Protein AF-A0A7S3HGJ1-F1 (afdb_monomer_lite)

Sequence (187 aa):
VAYALIIAQLALDAFFIIEERKQFLVNPLLYFTDVWNAMDALVVISNVVANVLRLVYLEDTIPCKVFLCITSIVGYFNILYYLRAFESTGPLVSMIMKISNDMTNLIAVVLIVLVGFSQAFWIISSVDRSLPFGTIQDSLLNSYVFMLGGFDPSAFEGTPLNGFATALSCFYMLIVSILLLNLLIAL

Secondary structure (DSSP, 8-state):
-HHHHHHHHHHHHHHHHHHHHHHHHH-HHHHTTSHHHHHHHHHHHHHHHHHHHHHHHSS--HHHHHHHHHHHHHHHHHHHHHGGGSTTTHHHHHHHHHHHHHTHHHHHHHHHHHHHHHHHHHHHHTT-TTSTTSSHHHHHHHHHHHHTT---GGGGTTSTTHHHHHHHHHHHHIIIIIIIHHHHHH-

Structure (mmCIF, N/CA/C/O backbone):
data_AF-A0A7S3HGJ1-F1
#
_entry.id   AF-A0A7S3HGJ1-F1
#
loop_
_atom_site.group_PDB
_atom_site.id
_atom_site.type_symbol
_atom_site.label_atom_id
_atom_site.label_alt_id
_atom_site.label_comp_id
_atom_site.label_asym_id
_atom_site.label_entity_id
_atom_site.label_seq_id
_atom_site.pdbx_PDB_ins_code
_atom_site.Cartn_x
_atom_site.Cartn_y
_atom_site.Cartn_z
_atom_site.occupancy
_atom_site.B_iso_or_equiv
_atom_site.auth_seq_id
_atom_site.auth_comp_id
_atom_site.auth_asym_id
_atom_site.auth_atom_id
_atom_site.pdbx_PDB_model_num
ATOM 1 N N . VAL A 1 1 ? -8.234 -30.246 13.985 1.00 52.84 1 VAL A N 1
ATOM 2 C CA . VAL A 1 1 ? -7.589 -28.959 14.352 1.00 52.84 1 VAL A CA 1
ATOM 3 C C . VAL A 1 1 ? -8.165 -27.794 13.546 1.00 52.84 1 VAL A C 1
ATOM 5 O O . VAL A 1 1 ? -8.633 -26.854 14.167 1.00 52.84 1 VAL A O 1
ATOM 8 N N . ALA A 1 2 ? -8.252 -27.881 12.210 1.00 65.88 2 ALA A N 1
ATOM 9 C CA . ALA A 1 2 ? -8.797 -26.804 11.365 1.00 65.88 2 ALA A CA 1
ATOM 10 C C . ALA A 1 2 ? -10.251 -26.391 11.694 1.00 65.88 2 ALA A C 1
ATOM 12 O O . ALA A 1 2 ? -10.519 -25.209 11.867 1.00 65.88 2 ALA A O 1
ATOM 13 N N . TYR A 1 3 ? -11.173 -27.345 11.877 1.00 74.81 3 TYR A N 1
ATOM 14 C CA . TYR A 1 3 ? -12.581 -27.032 12.177 1.00 74.81 3 TYR A CA 1
ATOM 15 C C . TYR A 1 3 ? -12.798 -26.340 13.528 1.00 74.81 3 TYR A C 1
ATOM 17 O O . TYR A 1 3 ? -13.651 -25.468 13.635 1.00 74.81 3 TYR A O 1
ATOM 25 N N . ALA A 1 4 ? -12.005 -26.683 14.547 1.00 81.06 4 ALA A N 1
ATOM 26 C CA . ALA A 1 4 ? -12.090 -26.029 15.853 1.00 81.06 4 ALA A CA 1
ATOM 27 C C . ALA A 1 4 ? -11.666 -24.553 15.772 1.00 81.06 4 ALA A C 1
ATOM 29 O O . ALA A 1 4 ? -12.296 -23.703 16.393 1.00 81.06 4 ALA A O 1
ATOM 30 N N . LEU A 1 5 ? -10.645 -24.248 14.961 1.00 78.94 5 LEU A N 1
ATOM 31 C CA . LEU A 1 5 ? -10.209 -22.875 14.703 1.00 78.94 5 LEU A CA 1
ATOM 32 C C . LEU A 1 5 ? -11.268 -22.081 13.932 1.00 78.94 5 LEU A C 1
ATOM 34 O O . LEU A 1 5 ? -11.552 -20.954 14.308 1.00 78.94 5 LEU A O 1
ATOM 38 N N . ILE A 1 6 ? -11.905 -22.683 12.921 1.00 79.00 6 ILE A N 1
ATOM 39 C CA . ILE A 1 6 ? -12.994 -22.037 12.166 1.00 79.00 6 ILE A CA 1
ATOM 40 C C . ILE A 1 6 ? -14.179 -21.722 13.085 1.00 79.00 6 ILE A C 1
ATOM 42 O O . ILE A 1 6 ? -14.715 -20.621 13.043 1.00 79.00 6 ILE A O 1
ATOM 46 N N . ILE A 1 7 ? -14.572 -22.663 13.948 1.00 83.50 7 ILE A N 1
ATOM 47 C CA . ILE A 1 7 ? -15.668 -22.449 14.905 1.00 83.50 7 ILE A CA 1
ATOM 48 C C . ILE A 1 7 ? -15.312 -21.333 15.895 1.00 83.50 7 ILE A C 1
ATOM 50 O O . ILE A 1 7 ? -16.145 -20.471 16.160 1.00 83.50 7 ILE A O 1
ATOM 54 N N . ALA A 1 8 ? -14.082 -21.319 16.416 1.00 85.75 8 ALA A N 1
ATOM 55 C CA . ALA A 1 8 ? -13.619 -20.257 17.307 1.00 85.75 8 ALA A CA 1
ATOM 56 C C . ALA A 1 8 ? -13.607 -18.885 16.610 1.00 85.75 8 ALA A C 1
ATOM 58 O O . ALA A 1 8 ? -14.042 -17.897 17.197 1.00 85.75 8 ALA A O 1
ATOM 59 N N . GLN A 1 9 ? -13.166 -18.836 15.352 1.00 83.69 9 GLN A N 1
ATOM 60 C CA . GLN A 1 9 ? -13.121 -17.622 14.539 1.00 83.69 9 GLN A CA 1
ATOM 61 C C . GLN A 1 9 ? -14.530 -17.091 14.248 1.00 83.69 9 GLN A C 1
ATOM 63 O O . GLN A 1 9 ? -14.792 -15.920 14.488 1.00 83.69 9 GLN A O 1
ATOM 68 N N . LEU A 1 10 ? -15.470 -17.962 13.873 1.00 84.44 10 LEU A N 1
ATOM 69 C CA . LEU A 1 10 ? -16.876 -17.597 13.674 1.00 84.44 10 LEU A CA 1
ATOM 70 C C . LEU A 1 10 ? -17.562 -17.130 14.964 1.00 84.44 10 LEU A C 1
ATOM 72 O O . LEU A 1 10 ? -18.394 -16.227 14.923 1.00 84.44 10 LEU A O 1
ATOM 76 N N . ALA A 1 11 ? -17.235 -17.735 16.109 1.00 87.50 11 ALA A N 1
ATOM 77 C CA . ALA A 1 11 ? -17.765 -17.301 17.399 1.00 87.50 11 ALA A CA 1
ATOM 78 C C . ALA A 1 11 ? -17.253 -15.903 17.779 1.00 87.50 11 ALA A C 1
ATOM 80 O O . ALA A 1 11 ? -18.024 -15.076 18.269 1.00 87.50 11 ALA A O 1
ATOM 81 N N . LEU A 1 12 ? -15.971 -15.632 17.521 1.00 85.81 12 LEU A N 1
ATOM 82 C CA . LEU A 1 12 ? -15.364 -14.320 17.716 1.00 85.81 12 LEU A CA 1
ATOM 83 C C . LEU A 1 12 ? -15.992 -13.289 16.766 1.00 85.81 12 LEU A C 1
ATOM 85 O O . LEU A 1 12 ? -16.435 -12.242 17.228 1.00 85.81 12 LEU A O 1
ATOM 89 N N . ASP A 1 13 ? -16.148 -13.614 15.482 1.00 85.50 13 ASP A N 1
ATOM 90 C CA . ASP A 1 13 ? -16.814 -12.745 14.504 1.00 85.50 13 ASP A CA 1
ATOM 91 C C . ASP A 1 13 ? -18.254 -12.421 14.923 1.00 85.50 13 ASP A C 1
ATOM 93 O O . ASP A 1 13 ? -18.671 -11.266 14.877 1.00 85.50 13 ASP A O 1
ATOM 97 N N . ALA A 1 14 ? -19.013 -13.414 15.397 1.00 86.75 14 ALA A N 1
ATOM 98 C CA . ALA A 1 14 ? -20.374 -13.206 15.887 1.00 86.75 14 ALA A CA 1
ATOM 99 C C . ALA A 1 14 ? -20.421 -12.240 17.081 1.00 86.75 14 ALA A C 1
ATOM 101 O O . ALA A 1 14 ? -21.323 -11.403 17.155 1.00 86.75 14 ALA A O 1
ATOM 102 N N . PHE A 1 15 ? -19.450 -12.323 17.995 1.00 89.19 15 PHE A N 1
ATOM 103 C CA . PHE A 1 15 ? -19.320 -11.376 19.101 1.00 89.19 15 PHE A CA 1
ATOM 104 C C . PHE A 1 15 ? -19.051 -9.951 18.594 1.00 89.19 15 PHE A C 1
ATOM 106 O O . PHE A 1 15 ? -19.769 -9.027 18.982 1.00 89.19 15 PHE A O 1
ATOM 113 N N . PHE A 1 16 ? -18.093 -9.773 17.680 1.00 87.06 16 PHE A N 1
ATOM 114 C CA . PHE A 1 16 ? -17.780 -8.459 17.107 1.00 87.06 16 PHE A CA 1
ATOM 115 C C . PHE A 1 16 ? -18.952 -7.867 16.315 1.00 87.06 16 PHE A C 1
ATOM 117 O O . PHE A 1 16 ? -19.260 -6.692 16.487 1.00 87.06 16 PHE A O 1
ATOM 124 N N . ILE A 1 17 ? -19.688 -8.675 15.544 1.00 88.44 17 ILE A N 1
ATOM 125 C CA . ILE A 1 17 ? -20.893 -8.237 14.816 1.00 88.44 17 ILE A CA 1
ATOM 126 C C . ILE A 1 17 ? -21.962 -7.692 15.769 1.00 88.44 17 ILE A C 1
ATOM 128 O O . ILE A 1 17 ? -22.651 -6.724 15.444 1.00 88.44 17 ILE A O 1
ATOM 132 N N . ILE A 1 18 ? -22.140 -8.311 16.940 1.00 88.44 18 ILE A N 1
ATOM 133 C CA . ILE A 1 18 ? -23.123 -7.846 17.926 1.00 88.44 18 ILE A CA 1
ATOM 134 C C . ILE A 1 18 ? -22.733 -6.466 18.465 1.00 88.44 18 ILE A C 1
ATOM 136 O O . ILE A 1 18 ? -23.606 -5.607 18.603 1.00 88.44 18 ILE A O 1
ATOM 140 N N . GLU A 1 19 ? -21.451 -6.245 18.753 1.00 85.81 19 GLU A N 1
ATOM 141 C CA . GLU A 1 19 ? -20.950 -4.952 19.229 1.00 85.81 19 GLU A CA 1
ATOM 142 C C . GLU A 1 19 ? -21.001 -3.876 18.134 1.00 85.81 19 GLU A C 1
ATOM 144 O O . GLU A 1 19 ? -21.563 -2.801 18.357 1.00 85.81 19 GLU A O 1
ATOM 149 N N . GLU A 1 20 ? -20.549 -4.191 16.920 1.00 84.94 20 GLU A N 1
ATOM 150 C CA . GLU A 1 20 ? -20.632 -3.308 15.749 1.00 84.94 20 GLU A CA 1
ATOM 151 C C . GLU A 1 20 ? -22.073 -2.890 15.450 1.00 84.94 20 GLU A C 1
ATOM 153 O O . GLU A 1 20 ? -22.367 -1.714 15.232 1.00 84.94 20 GLU A O 1
ATOM 158 N N . ARG A 1 21 ? -23.019 -3.835 15.512 1.00 86.19 21 ARG A N 1
ATOM 159 C CA . ARG A 1 21 ? -24.439 -3.544 15.292 1.00 86.19 21 ARG A CA 1
ATOM 160 C C . ARG A 1 21 ? -24.965 -2.530 16.304 1.00 86.19 21 ARG A C 1
ATOM 162 O O . ARG A 1 21 ? -25.756 -1.667 15.927 1.00 86.19 21 ARG A O 1
ATOM 169 N N . LYS A 1 22 ? -24.565 -2.621 17.577 1.00 86.00 22 LYS A N 1
ATOM 170 C CA . LYS A 1 22 ? -24.977 -1.643 18.598 1.00 86.00 22 LYS A CA 1
ATOM 171 C C . LYS A 1 22 ? -24.441 -0.256 18.256 1.00 86.00 22 LYS A C 1
ATOM 173 O O . LYS A 1 22 ? -25.204 0.703 18.315 1.00 86.00 22 LYS A O 1
ATOM 178 N N . GLN A 1 23 ? -23.175 -0.152 17.859 1.00 81.19 23 GLN A N 1
ATOM 179 C CA . GLN A 1 23 ? -22.555 1.123 17.482 1.00 81.19 23 GLN A CA 1
ATOM 180 C C . GLN A 1 23 ? -23.203 1.731 16.230 1.00 81.19 23 GLN A C 1
ATOM 182 O O . GLN A 1 23 ? -23.550 2.915 16.223 1.00 81.19 23 GLN A O 1
ATOM 187 N N . PHE A 1 24 ? -23.459 0.911 15.210 1.00 83.56 24 PHE A N 1
ATOM 188 C CA . PHE A 1 24 ? -24.110 1.333 13.973 1.00 83.56 24 PHE A CA 1
ATOM 189 C C . PHE A 1 24 ? -25.538 1.851 14.201 1.00 83.56 24 PHE A C 1
ATOM 191 O O . PHE A 1 24 ? -25.933 2.861 13.622 1.00 83.56 24 PHE A O 1
ATOM 198 N N . LEU A 1 25 ? -26.315 1.190 15.069 1.00 85.31 25 LEU A N 1
ATOM 199 C CA . LEU A 1 25 ? -27.693 1.591 15.376 1.00 85.31 25 LEU A CA 1
ATOM 200 C C . LEU A 1 25 ? -27.786 2.937 16.102 1.00 85.31 25 LEU A C 1
ATOM 202 O O . LEU A 1 25 ? -28.799 3.619 15.969 1.00 85.31 25 LEU A O 1
ATOM 206 N N . VAL A 1 26 ? -26.760 3.314 16.867 1.00 85.69 26 VAL A N 1
ATOM 207 C CA . VAL A 1 26 ? -26.755 4.582 17.605 1.00 85.69 26 VAL A CA 1
ATOM 208 C C . VAL A 1 26 ? -26.521 5.759 16.659 1.00 85.69 26 VAL A C 1
ATOM 210 O O . VAL A 1 26 ? -27.233 6.751 16.769 1.00 85.69 26 VAL A O 1
ATOM 213 N N . ASN A 1 27 ? -25.571 5.661 15.719 1.00 83.25 27 ASN A N 1
ATOM 214 C CA . ASN A 1 27 ? -25.266 6.741 14.771 1.00 83.25 27 ASN A CA 1
ATOM 215 C C . ASN A 1 27 ? -24.743 6.211 13.415 1.00 83.25 27 ASN A C 1
ATOM 217 O O . ASN A 1 27 ? -23.531 6.212 13.181 1.00 83.25 27 ASN A O 1
ATOM 221 N N . PRO A 1 28 ? -25.623 5.839 12.468 1.00 80.56 28 PRO A N 1
ATOM 222 C CA . PRO A 1 28 ? -25.212 5.186 11.221 1.00 80.56 28 PRO A CA 1
ATOM 223 C C . PRO A 1 28 ? -24.422 6.102 10.272 1.00 80.56 28 PRO A C 1
ATOM 225 O O . PRO A 1 28 ? -23.545 5.636 9.552 1.00 80.56 28 PRO A O 1
ATOM 228 N N . LEU A 1 29 ? -24.705 7.411 10.273 1.00 78.38 29 LEU A N 1
ATOM 229 C CA . LEU A 1 29 ? -24.034 8.371 9.384 1.00 78.38 29 LEU A CA 1
ATOM 230 C C . LEU A 1 29 ? -22.612 8.720 9.845 1.00 78.38 29 LEU A C 1
ATOM 232 O O . LEU A 1 29 ? -21.736 8.933 9.015 1.00 78.38 29 LEU A O 1
ATOM 236 N N . LEU A 1 30 ? -22.380 8.765 11.159 1.00 79.75 30 LEU A N 1
ATOM 237 C CA . LEU A 1 30 ? -21.059 9.057 11.730 1.00 79.75 30 LEU A CA 1
ATOM 238 C C . LEU A 1 30 ? -20.168 7.815 11.778 1.00 79.75 30 LEU A C 1
ATOM 240 O O . LEU A 1 30 ? -18.947 7.939 11.784 1.00 79.75 30 LEU A O 1
ATOM 244 N N . TYR A 1 31 ? -20.764 6.623 11.768 1.00 80.25 31 TYR A N 1
ATOM 245 C CA . TYR A 1 31 ? -20.034 5.367 11.858 1.00 80.25 31 TYR A CA 1
ATOM 246 C C . TYR A 1 31 ? -18.955 5.234 10.767 1.00 80.25 31 TYR A C 1
ATOM 248 O O . TYR A 1 31 ? -17.807 4.950 11.089 1.00 80.25 31 TYR A O 1
ATOM 256 N N . PHE A 1 32 ? -19.277 5.559 9.510 1.00 76.44 32 PHE A N 1
ATOM 257 C CA . PHE A 1 32 ? -18.326 5.479 8.389 1.00 76.44 32 PHE A CA 1
ATOM 258 C C . PHE A 1 32 ? -17.316 6.632 8.313 1.00 76.44 32 PHE A C 1
ATOM 260 O O . PHE A 1 32 ? -16.423 6.600 7.470 1.00 76.44 32 PHE A O 1
ATOM 267 N N . THR A 1 33 ? -17.452 7.661 9.153 1.00 81.25 33 THR A N 1
ATOM 268 C CA . THR A 1 33 ? -16.470 8.758 9.203 1.00 81.25 33 THR A CA 1
ATOM 269 C C . THR A 1 33 ? -15.278 8.434 10.098 1.00 81.25 33 THR A C 1
ATOM 271 O O . THR A 1 33 ? -14.218 9.034 9.938 1.00 81.25 33 THR A O 1
ATOM 274 N N . ASP A 1 34 ? -15.432 7.473 11.012 1.00 85.12 34 ASP A N 1
ATOM 275 C CA . ASP A 1 34 ? -14.344 7.011 11.864 1.00 85.12 34 ASP A CA 1
ATOM 276 C C . ASP A 1 34 ? -13.541 5.914 11.151 1.00 85.12 34 ASP A C 1
ATOM 278 O O . ASP A 1 34 ? -14.078 4.880 10.745 1.00 85.12 34 ASP A O 1
ATOM 282 N N . VAL A 1 35 ? -12.232 6.141 11.020 1.00 85.69 35 VAL A N 1
ATOM 283 C CA . VAL A 1 35 ? -11.293 5.204 10.392 1.00 85.69 35 VAL A CA 1
ATOM 284 C C . VAL A 1 35 ? -11.298 3.855 11.114 1.00 85.69 35 VAL A C 1
ATOM 286 O O . VAL A 1 35 ? -11.207 2.821 10.460 1.00 85.69 35 VAL A O 1
ATOM 289 N N . TRP A 1 36 ? -11.448 3.837 12.440 1.00 87.19 36 TRP A N 1
ATOM 290 C CA . TRP A 1 36 ? -11.373 2.600 13.225 1.00 87.19 36 TRP A CA 1
ATOM 291 C C . TRP A 1 36 ? -12.582 1.706 13.000 1.00 87.19 36 TRP A C 1
ATOM 293 O O . TRP A 1 36 ? -12.416 0.528 12.709 1.00 87.19 36 TRP A O 1
ATOM 303 N N . ASN A 1 37 ? -13.774 2.299 12.989 1.00 88.00 37 ASN A N 1
ATOM 304 C CA . ASN A 1 37 ? -15.007 1.590 12.657 1.00 88.00 37 ASN A CA 1
ATOM 305 C C . ASN A 1 37 ? -14.957 1.028 11.230 1.00 88.00 37 ASN A C 1
ATOM 307 O O . ASN A 1 37 ? -15.376 -0.098 10.981 1.00 88.00 37 ASN A O 1
ATOM 311 N N . ALA A 1 38 ? -14.402 1.786 10.278 1.00 87.75 38 ALA A N 1
ATOM 312 C CA . ALA A 1 38 ? -14.224 1.295 8.915 1.00 87.75 38 ALA A CA 1
ATOM 313 C C . ALA A 1 38 ? -13.263 0.091 8.849 1.00 87.75 38 ALA A C 1
ATOM 315 O O . ALA A 1 38 ? -13.504 -0.846 8.085 1.00 87.75 38 ALA A O 1
ATOM 316 N N . MET A 1 39 ? -12.190 0.095 9.648 1.00 89.31 39 MET A N 1
ATOM 317 C CA . MET A 1 39 ? -11.249 -1.026 9.733 1.00 89.31 39 MET A CA 1
ATOM 318 C C . MET A 1 39 ? -11.856 -2.244 10.439 1.00 89.31 39 MET A C 1
ATOM 320 O O . MET A 1 39 ? -11.671 -3.362 9.959 1.00 89.31 39 MET A O 1
ATOM 324 N N . ASP A 1 40 ? -12.605 -2.055 11.527 1.00 89.00 40 ASP A N 1
ATOM 325 C CA . ASP A 1 40 ? -13.328 -3.123 12.230 1.00 89.00 40 ASP A CA 1
ATOM 326 C C . ASP A 1 40 ? -14.377 -3.781 11.319 1.00 89.00 40 ASP A C 1
ATOM 328 O O . ASP A 1 40 ? -14.356 -5.004 11.137 1.00 89.00 40 ASP A O 1
ATOM 332 N N . ALA A 1 41 ? -15.192 -2.985 10.620 1.00 88.44 41 ALA A N 1
ATOM 333 C CA . ALA A 1 41 ? -16.137 -3.485 9.623 1.00 88.44 41 ALA A CA 1
ATOM 334 C C . ALA A 1 41 ? -15.436 -4.287 8.519 1.00 88.44 41 ALA A C 1
ATOM 336 O O . ALA A 1 41 ? -15.908 -5.348 8.105 1.00 88.44 41 ALA A O 1
ATOM 337 N N . LEU A 1 42 ? -14.286 -3.809 8.034 1.00 91.06 42 LEU A N 1
ATOM 338 C CA . LEU A 1 42 ? -13.523 -4.492 6.993 1.00 91.06 42 LEU A CA 1
ATOM 339 C C . LEU A 1 42 ? -12.964 -5.838 7.479 1.00 91.06 42 LEU A C 1
ATOM 341 O O . LEU A 1 42 ? -13.001 -6.813 6.723 1.00 91.06 42 LEU A O 1
ATOM 345 N N . VAL A 1 43 ? -12.506 -5.932 8.731 1.00 91.44 43 VAL A N 1
ATOM 346 C CA . VAL A 1 43 ? -12.093 -7.199 9.363 1.00 91.44 43 VAL A CA 1
ATOM 347 C C . VAL A 1 43 ? -13.274 -8.159 9.439 1.00 91.44 43 VAL A C 1
ATOM 349 O O . VAL A 1 43 ? -13.170 -9.280 8.947 1.00 91.44 43 VAL A O 1
ATOM 352 N N . VAL A 1 44 ? -14.412 -7.714 9.971 1.00 89.88 44 VAL A N 1
ATOM 353 C CA . VAL A 1 44 ? -15.608 -8.552 10.129 1.00 89.88 44 VAL A CA 1
ATOM 354 C C . VAL A 1 44 ? -16.117 -9.051 8.774 1.00 89.88 44 VAL A C 1
ATOM 356 O O . VAL A 1 44 ? -16.329 -10.250 8.595 1.00 89.88 44 VAL A O 1
ATOM 359 N N . ILE A 1 45 ? -16.266 -8.164 7.786 1.00 90.12 45 ILE A N 1
ATOM 360 C CA . ILE A 1 45 ? -16.767 -8.519 6.451 1.00 90.12 45 ILE A CA 1
ATOM 361 C C . ILE A 1 45 ? -15.817 -9.501 5.760 1.00 90.12 45 ILE A C 1
ATOM 363 O O . ILE A 1 45 ? -16.264 -10.534 5.257 1.00 90.12 45 ILE A O 1
ATOM 367 N N . SER A 1 46 ? -14.512 -9.208 5.740 1.00 90.88 46 SER A N 1
ATOM 368 C CA . SER A 1 46 ? -13.526 -10.081 5.091 1.00 90.88 46 SER A CA 1
ATOM 369 C C . SER A 1 46 ? -13.464 -11.461 5.747 1.00 90.88 46 SER A C 1
ATOM 371 O O . SER A 1 46 ? -13.432 -12.469 5.038 1.00 90.88 46 SER A O 1
ATOM 373 N N . ASN A 1 47 ? -13.541 -11.525 7.078 1.00 90.44 47 ASN A N 1
ATOM 374 C CA . ASN A 1 47 ? -13.491 -12.777 7.823 1.00 90.44 47 ASN A CA 1
ATOM 375 C C . ASN A 1 47 ? -14.753 -13.632 7.616 1.00 90.44 47 ASN A C 1
ATOM 377 O O . ASN A 1 47 ? -14.662 -14.827 7.322 1.00 90.44 47 ASN A O 1
ATOM 381 N N . VAL A 1 48 ? -15.939 -13.017 7.662 1.00 88.75 48 VAL A N 1
ATOM 382 C CA . VAL A 1 48 ? -17.209 -13.708 7.389 1.00 88.75 48 VAL A CA 1
ATOM 383 C C . VAL A 1 48 ? -17.229 -14.257 5.965 1.00 88.75 48 VAL A C 1
ATOM 385 O O . VAL A 1 48 ? -17.551 -15.429 5.771 1.00 88.75 48 VAL A O 1
ATOM 388 N N . VAL A 1 49 ? -16.841 -13.457 4.966 1.00 90.62 49 VAL A N 1
ATOM 389 C CA . VAL A 1 49 ? -16.782 -13.910 3.566 1.00 90.62 49 VAL A CA 1
ATOM 390 C C . VAL A 1 49 ? -15.796 -15.069 3.412 1.00 90.62 49 VAL A C 1
ATOM 392 O O . VAL A 1 49 ? -16.137 -16.076 2.788 1.00 90.62 49 VAL A O 1
ATOM 395 N N . ALA A 1 50 ? -14.610 -14.978 4.018 1.00 89.25 50 ALA A N 1
ATOM 396 C CA . ALA A 1 50 ? -13.621 -16.051 3.987 1.00 89.25 50 ALA A CA 1
ATOM 397 C C . ALA A 1 50 ? -14.161 -17.353 4.598 1.00 89.25 50 ALA A C 1
ATOM 399 O O . ALA A 1 50 ? -14.071 -18.412 3.974 1.00 89.25 50 ALA A O 1
ATOM 400 N N . ASN A 1 51 ? -14.773 -17.286 5.783 1.00 86.25 51 ASN A N 1
ATOM 401 C CA . ASN A 1 51 ? -15.302 -18.466 6.464 1.00 86.25 51 ASN A CA 1
ATOM 402 C C . ASN A 1 51 ? -16.517 -19.066 5.745 1.00 86.25 51 ASN A C 1
ATOM 404 O O . ASN A 1 51 ? -16.620 -20.288 5.662 1.00 86.25 51 ASN A O 1
ATOM 408 N N . VAL A 1 52 ? -17.402 -18.249 5.162 1.00 87.75 52 VAL A N 1
ATOM 409 C CA . VAL A 1 52 ? -18.519 -18.742 4.335 1.00 87.75 52 VAL A CA 1
ATOM 410 C C . VAL A 1 52 ? -17.989 -19.493 3.116 1.00 87.75 52 VAL A C 1
ATOM 412 O O . VAL A 1 52 ? -18.421 -20.615 2.858 1.00 87.75 52 VAL A O 1
ATOM 415 N N . LEU A 1 53 ? -17.012 -18.931 2.399 1.00 87.12 53 LEU A N 1
ATOM 416 C CA . LEU A 1 53 ? -16.380 -19.610 1.264 1.00 87.12 53 LEU A CA 1
ATOM 417 C C . LEU A 1 53 ? -15.714 -20.920 1.699 1.00 87.12 53 LEU A C 1
ATOM 419 O O . LEU A 1 53 ? -15.858 -21.941 1.029 1.00 87.12 53 LEU A O 1
ATOM 423 N N . ARG A 1 54 ? -15.039 -20.920 2.847 1.00 85.38 54 ARG A N 1
ATOM 424 C CA . ARG A 1 54 ? -14.395 -22.113 3.402 1.00 85.38 54 ARG A CA 1
ATOM 425 C C . ARG A 1 54 ? -15.396 -23.216 3.752 1.00 85.38 54 ARG A C 1
ATOM 427 O O . ARG A 1 54 ? -15.114 -24.386 3.519 1.00 85.38 54 ARG A O 1
ATOM 434 N N . LEU A 1 55 ? -16.568 -22.856 4.278 1.00 84.12 55 LEU A N 1
ATOM 435 C CA . LEU A 1 55 ? -17.637 -23.805 4.603 1.00 84.12 55 LEU A CA 1
ATOM 436 C C . LEU A 1 55 ? -18.337 -24.355 3.354 1.00 84.12 55 LEU A C 1
ATOM 438 O O . LEU A 1 55 ? -18.675 -25.534 3.329 1.00 84.12 55 LEU A O 1
ATOM 442 N N . VAL A 1 56 ? -18.542 -23.526 2.325 1.00 87.50 56 VAL A N 1
ATOM 443 C CA . VAL A 1 56 ? -19.198 -23.936 1.070 1.00 87.50 56 VAL A CA 1
ATOM 444 C C . VAL A 1 56 ? -18.318 -24.887 0.263 1.00 87.50 56 VAL A C 1
ATOM 446 O O . VAL A 1 56 ? -18.804 -25.902 -0.228 1.00 87.50 56 VAL A O 1
ATOM 449 N N . TYR A 1 57 ? -17.032 -24.565 0.123 1.00 85.06 57 TYR A N 1
ATOM 450 C CA . TYR A 1 57 ? -16.114 -25.335 -0.718 1.00 85.06 57 TYR A CA 1
ATOM 451 C C . TYR A 1 57 ? -15.358 -26.429 0.043 1.00 85.06 57 TYR A C 1
ATOM 453 O O . TYR A 1 57 ? -14.688 -27.234 -0.594 1.00 85.06 57 TYR A O 1
ATOM 461 N N . LEU A 1 58 ? -15.451 -26.465 1.381 1.00 80.81 58 LEU A N 1
ATOM 462 C CA . LEU A 1 58 ? -14.716 -27.381 2.272 1.00 80.81 58 LEU A CA 1
ATOM 463 C C . LEU A 1 58 ? -13.183 -27.366 2.084 1.00 80.81 58 LEU A C 1
ATOM 465 O O . LEU A 1 58 ? -12.475 -28.201 2.646 1.00 80.81 58 LEU A O 1
ATOM 469 N N . GLU A 1 59 ? -12.668 -26.384 1.343 1.00 81.94 59 GLU A N 1
ATOM 470 C CA . GLU A 1 59 ? -11.264 -26.194 0.998 1.00 81.94 59 GLU A CA 1
ATOM 471 C C . GLU A 1 59 ? -10.902 -24.701 0.992 1.00 81.94 59 GLU A C 1
ATOM 473 O O . GLU A 1 59 ? -11.744 -23.817 0.797 1.00 81.94 59 GLU A O 1
ATOM 4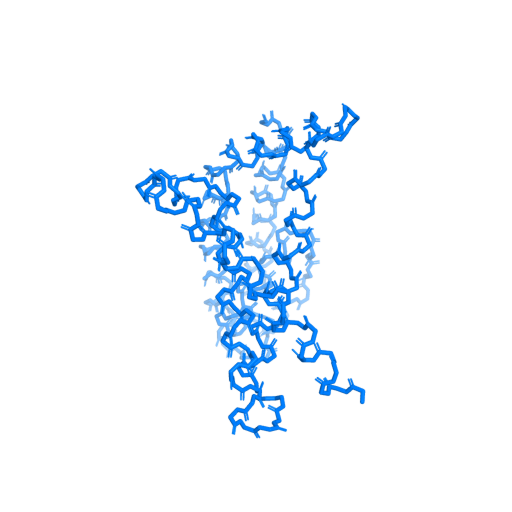78 N N . ASP A 1 60 ? -9.609 -24.414 1.166 1.00 82.56 60 ASP A N 1
ATOM 479 C CA . ASP A 1 60 ? -9.072 -23.053 1.151 1.00 82.56 60 ASP A CA 1
ATOM 480 C C . ASP A 1 60 ? -8.877 -22.571 -0.294 1.00 82.56 60 ASP A C 1
ATOM 482 O O . ASP A 1 60 ? -7.782 -22.631 -0.865 1.00 82.56 60 ASP A O 1
ATOM 486 N N . THR A 1 61 ? -9.966 -22.082 -0.887 1.00 87.38 61 THR A N 1
ATOM 487 C CA . THR A 1 61 ? -9.969 -21.490 -2.231 1.00 87.38 61 THR A CA 1
ATOM 488 C C . THR A 1 61 ? -9.080 -20.239 -2.308 1.00 87.38 61 THR A C 1
ATOM 490 O O . THR A 1 61 ? -8.838 -19.554 -1.312 1.00 87.38 61 THR A O 1
ATOM 493 N N . ILE A 1 62 ? -8.594 -19.905 -3.510 1.00 90.06 62 ILE A N 1
ATOM 494 C CA . ILE A 1 62 ? -7.801 -18.685 -3.761 1.00 90.06 62 ILE A CA 1
ATOM 495 C C . ILE A 1 62 ? -8.470 -17.417 -3.187 1.00 90.06 62 ILE A C 1
ATOM 497 O O . ILE A 1 62 ? -7.799 -16.710 -2.435 1.00 90.06 62 ILE A O 1
ATOM 501 N N . PRO A 1 63 ? -9.764 -17.123 -3.450 1.00 88.75 63 PRO A N 1
ATOM 502 C CA . PRO A 1 63 ? -10.407 -15.937 -2.881 1.00 88.75 63 PRO A CA 1
ATOM 503 C C . PRO A 1 63 ? -10.460 -15.964 -1.348 1.00 88.75 63 PRO A C 1
ATOM 505 O O . PRO A 1 63 ? -10.241 -14.930 -0.725 1.00 88.75 63 PRO A O 1
ATOM 508 N N . CYS A 1 64 ? -10.669 -17.131 -0.728 1.00 89.00 64 CYS A N 1
ATOM 509 C CA . CYS A 1 64 ? -10.638 -17.272 0.732 1.00 89.00 64 CYS A CA 1
ATOM 510 C C . CYS A 1 64 ? -9.284 -16.833 1.310 1.00 89.00 64 CYS A C 1
ATOM 512 O O . CYS A 1 64 ? -9.237 -16.026 2.238 1.00 89.00 64 CYS A O 1
ATOM 514 N N . LYS A 1 65 ? -8.175 -17.284 0.710 1.00 89.12 65 LYS A N 1
ATOM 515 C CA . LYS A 1 65 ? -6.823 -16.896 1.141 1.00 89.12 65 LYS A CA 1
ATOM 516 C C . LYS A 1 65 ? -6.596 -15.389 1.039 1.00 89.12 65 LYS A C 1
ATOM 518 O O . LYS A 1 65 ? -6.041 -14.807 1.963 1.00 89.12 65 LYS A O 1
ATOM 523 N N . VAL A 1 66 ? -7.062 -14.757 -0.041 1.00 92.38 66 VAL A N 1
ATOM 524 C CA . VAL A 1 66 ? -6.949 -13.299 -0.224 1.00 92.38 66 VAL A CA 1
ATOM 525 C C . VAL A 1 66 ? -7.678 -12.549 0.891 1.00 92.38 66 VAL A C 1
ATOM 527 O O . VAL A 1 66 ? -7.092 -11.658 1.503 1.00 92.38 66 VAL A O 1
ATOM 530 N N . PHE A 1 67 ? -8.917 -12.935 1.206 1.00 91.81 67 PHE A N 1
ATOM 531 C CA . PHE A 1 67 ? -9.670 -12.300 2.289 1.00 91.81 67 PHE A CA 1
ATOM 532 C C . PHE A 1 67 ? -9.005 -12.502 3.651 1.00 91.81 67 PHE A C 1
ATOM 534 O O . PHE A 1 67 ? -8.846 -11.529 4.378 1.00 91.81 67 PHE A O 1
ATOM 541 N N . LEU A 1 68 ? -8.520 -13.709 3.960 1.00 89.62 68 LEU A N 1
ATOM 542 C CA . LEU A 1 68 ? -7.796 -13.974 5.209 1.00 89.62 68 LEU A CA 1
ATOM 543 C C . LEU A 1 68 ? -6.507 -13.147 5.333 1.00 89.62 68 LEU A C 1
ATOM 545 O O . LEU A 1 68 ? -6.185 -12.683 6.426 1.00 89.62 68 LEU A O 1
ATOM 549 N N . CYS A 1 69 ? -5.780 -12.920 4.234 1.00 92.19 69 CYS A N 1
ATOM 550 C CA . CYS A 1 69 ? -4.614 -12.032 4.232 1.00 92.19 69 CYS A CA 1
ATOM 551 C C . CYS A 1 69 ? -5.001 -10.587 4.576 1.00 92.19 69 CYS A C 1
ATOM 553 O O . CYS A 1 69 ? -4.326 -9.952 5.388 1.00 92.19 69 CYS A O 1
ATOM 555 N N . ILE A 1 70 ? -6.099 -10.084 4.004 1.00 92.50 70 ILE A N 1
ATOM 556 C CA . ILE A 1 70 ? -6.625 -8.746 4.306 1.00 92.50 70 ILE A CA 1
ATOM 557 C C . ILE A 1 70 ? -7.034 -8.660 5.782 1.00 92.50 70 ILE A C 1
ATOM 559 O O . ILE A 1 70 ? -6.587 -7.749 6.480 1.00 92.50 70 ILE A O 1
ATOM 563 N N . THR A 1 71 ? -7.812 -9.633 6.274 1.00 91.25 71 THR A N 1
ATOM 564 C CA . THR A 1 71 ? -8.233 -9.719 7.681 1.00 91.25 71 THR A CA 1
ATOM 565 C C . THR A 1 71 ? -7.028 -9.705 8.616 1.00 91.25 71 THR A C 1
ATOM 567 O O . THR A 1 71 ? -7.033 -8.985 9.609 1.00 91.25 71 THR A O 1
ATOM 570 N N . SER A 1 72 ? -5.974 -10.458 8.289 1.00 91.19 72 SER A N 1
ATOM 571 C CA . SER A 1 72 ? -4.761 -10.512 9.104 1.00 91.19 72 SER A CA 1
ATOM 572 C C . SER A 1 72 ? -4.104 -9.141 9.212 1.00 91.19 72 SER A C 1
ATOM 574 O O . SER A 1 72 ? -3.842 -8.686 10.320 1.00 91.19 72 SER A O 1
ATOM 576 N N . ILE A 1 73 ? -3.835 -8.474 8.086 1.00 93.19 73 ILE A N 1
ATOM 577 C CA . ILE A 1 73 ? -3.146 -7.176 8.090 1.00 93.19 73 ILE A CA 1
ATOM 578 C C . ILE A 1 73 ? -3.967 -6.154 8.877 1.00 93.19 73 ILE A C 1
ATOM 580 O O . ILE A 1 73 ? -3.451 -5.533 9.804 1.00 93.19 73 ILE A O 1
ATOM 584 N N . VAL A 1 74 ? -5.253 -6.016 8.553 1.00 92.00 74 VAL A N 1
ATOM 585 C CA . VAL A 1 74 ? -6.120 -4.995 9.159 1.00 92.00 74 VAL A CA 1
ATOM 586 C C . VAL A 1 74 ? -6.355 -5.293 10.641 1.00 92.00 74 VAL A C 1
ATOM 588 O O . VAL A 1 74 ? -6.290 -4.381 11.460 1.00 92.00 74 VAL A O 1
ATOM 591 N N . GLY A 1 75 ? -6.502 -6.566 11.017 1.00 89.81 75 GLY A N 1
ATOM 592 C CA . GLY A 1 75 ? -6.627 -6.980 12.414 1.00 89.81 75 GLY A CA 1
ATOM 593 C C . GLY A 1 75 ? -5.414 -6.590 13.264 1.00 89.81 75 GLY A C 1
ATOM 594 O O . GLY A 1 75 ? -5.583 -6.101 14.379 1.00 89.81 75 GLY A O 1
ATOM 595 N N . TYR A 1 76 ? -4.191 -6.719 12.734 1.00 90.44 76 TYR A N 1
ATOM 596 C CA . TYR A 1 76 ? -2.991 -6.232 13.428 1.00 90.44 76 TYR A CA 1
ATOM 597 C C . TYR A 1 76 ? -2.952 -4.705 13.529 1.00 90.44 76 TYR A C 1
ATOM 599 O O . TYR A 1 76 ? -2.537 -4.182 14.563 1.00 90.44 76 TYR A O 1
ATOM 607 N N . PHE A 1 77 ? -3.414 -3.975 12.511 1.00 89.38 77 PHE A N 1
ATOM 608 C CA . PHE A 1 77 ? -3.545 -2.520 12.616 1.00 89.38 77 PHE A CA 1
ATOM 609 C C . PHE A 1 77 ? -4.576 -2.101 13.676 1.00 89.38 77 PHE A C 1
ATOM 611 O O . PHE A 1 77 ? -4.323 -1.138 14.398 1.00 89.38 77 PHE A O 1
ATOM 618 N N . ASN A 1 78 ? -5.675 -2.842 13.861 1.00 89.12 78 ASN A N 1
ATOM 619 C CA . ASN A 1 78 ? -6.665 -2.548 14.909 1.00 89.12 78 ASN A CA 1
ATOM 620 C C . ASN A 1 78 ? -6.086 -2.698 16.322 1.00 89.12 78 ASN A C 1
ATOM 622 O O . ASN A 1 78 ? -6.561 -2.054 17.252 1.00 89.12 78 ASN A O 1
ATOM 626 N N . ILE A 1 79 ? -4.986 -3.436 16.505 1.00 88.69 79 ILE A N 1
ATOM 627 C CA . ILE A 1 79 ? -4.271 -3.450 17.790 1.00 88.69 79 ILE A CA 1
ATOM 628 C C . ILE A 1 79 ? -3.799 -2.038 18.175 1.00 88.69 79 ILE A C 1
ATOM 630 O O . ILE A 1 79 ? -3.834 -1.683 19.355 1.00 88.69 79 ILE A O 1
ATOM 634 N N . LEU A 1 80 ? -3.446 -1.188 17.202 1.00 88.50 80 LEU A N 1
ATOM 635 C CA . LEU A 1 80 ? -3.073 0.208 17.454 1.00 88.50 80 LEU A CA 1
ATOM 636 C C . LEU A 1 80 ? -4.221 1.016 18.080 1.00 88.50 80 LEU A C 1
ATOM 638 O O . LEU A 1 80 ? -3.960 1.930 18.863 1.00 88.50 80 LEU A O 1
ATOM 642 N N . TYR A 1 81 ? -5.482 0.671 17.791 1.00 87.56 81 TYR A N 1
ATOM 643 C CA . TYR A 1 81 ? -6.641 1.281 18.445 1.00 87.56 81 TYR A CA 1
ATOM 644 C C . TYR A 1 81 ? -6.615 1.023 19.950 1.00 87.56 81 TYR A C 1
ATOM 646 O O . TYR A 1 81 ? -6.674 1.963 20.743 1.00 87.56 81 TYR A O 1
ATOM 654 N N . TYR A 1 82 ? -6.445 -0.240 20.349 1.00 87.75 82 TYR A N 1
ATOM 655 C CA . TYR A 1 82 ? -6.404 -0.628 21.759 1.00 87.75 82 TYR A CA 1
ATOM 656 C C . TYR A 1 82 ? -5.175 -0.064 22.477 1.00 87.75 82 TYR A C 1
ATOM 658 O O . TYR A 1 82 ? -5.257 0.294 23.652 1.00 87.75 82 TYR A O 1
ATOM 666 N N . LEU A 1 83 ? -4.055 0.113 21.767 1.00 89.69 83 LEU A N 1
ATOM 667 C CA . LEU A 1 83 ? -2.870 0.779 22.313 1.00 89.69 83 LEU A CA 1
ATOM 668 C C . LEU A 1 83 ? -3.111 2.254 22.669 1.00 89.69 83 LEU A C 1
ATOM 670 O O . LEU A 1 83 ? -2.330 2.829 23.429 1.00 89.69 83 LEU A O 1
ATOM 674 N N . ARG A 1 84 ? -4.193 2.877 22.187 1.00 87.88 84 ARG A N 1
ATOM 675 C CA . ARG A 1 84 ? -4.532 4.259 22.549 1.00 87.88 84 ARG A CA 1
ATOM 676 C C . ARG A 1 84 ? -4.924 4.427 24.014 1.00 87.88 84 ARG A C 1
ATOM 678 O O . ARG A 1 84 ? -4.786 5.524 24.544 1.00 87.88 84 ARG A O 1
ATOM 685 N N . ALA A 1 85 ? -5.389 3.359 24.659 1.00 89.62 85 ALA A N 1
ATOM 686 C CA . ALA A 1 85 ? -5.837 3.396 26.048 1.00 89.62 85 ALA A CA 1
ATOM 687 C C . ALA A 1 85 ? -4.686 3.520 27.065 1.00 89.62 85 ALA A C 1
ATOM 689 O O . ALA A 1 85 ? -4.933 3.882 28.212 1.00 89.62 85 ALA A O 1
ATOM 690 N N . PHE A 1 86 ? -3.441 3.228 26.671 1.00 92.50 86 PHE A N 1
ATOM 691 C CA . PHE A 1 86 ? -2.287 3.316 27.566 1.00 92.50 86 PHE A CA 1
ATOM 692 C C . PHE A 1 86 ? -1.613 4.688 27.477 1.00 92.50 86 PHE A C 1
ATOM 694 O O . PHE A 1 86 ? -1.393 5.214 26.385 1.00 92.50 86 PHE A O 1
ATOM 701 N N . GLU A 1 87 ? -1.205 5.231 28.626 1.00 88.94 87 GLU A N 1
ATOM 702 C CA . GLU A 1 87 ? -0.591 6.565 28.725 1.00 88.94 87 GLU A CA 1
ATOM 703 C C . GLU A 1 87 ? 0.714 6.699 27.924 1.00 88.94 87 GLU A C 1
ATOM 705 O O . GLU A 1 87 ? 0.998 7.765 27.382 1.00 88.94 87 GLU A O 1
ATOM 710 N N . SER A 1 88 ? 1.496 5.621 27.802 1.00 91.75 88 SER A N 1
ATOM 711 C CA . SER A 1 88 ? 2.774 5.635 27.080 1.00 91.75 88 SER A CA 1
ATOM 712 C C . SER A 1 88 ? 2.622 5.535 25.558 1.00 91.75 88 SER A C 1
ATOM 714 O O . SER A 1 88 ? 3.363 6.189 24.827 1.00 91.75 88 SER A O 1
ATOM 716 N N . THR A 1 89 ? 1.674 4.734 25.057 1.00 91.06 89 THR A N 1
ATOM 717 C CA . THR A 1 89 ? 1.510 4.463 23.615 1.00 91.06 89 THR A CA 1
ATOM 718 C C . THR A 1 89 ? 0.431 5.311 22.949 1.00 91.06 89 THR A C 1
ATOM 720 O O . THR A 1 89 ? 0.497 5.535 21.740 1.00 91.06 89 THR A O 1
ATOM 723 N N . GLY A 1 90 ? -0.537 5.835 23.702 1.00 90.50 90 GLY A N 1
ATOM 724 C CA . GLY A 1 90 ? -1.624 6.649 23.157 1.00 90.50 90 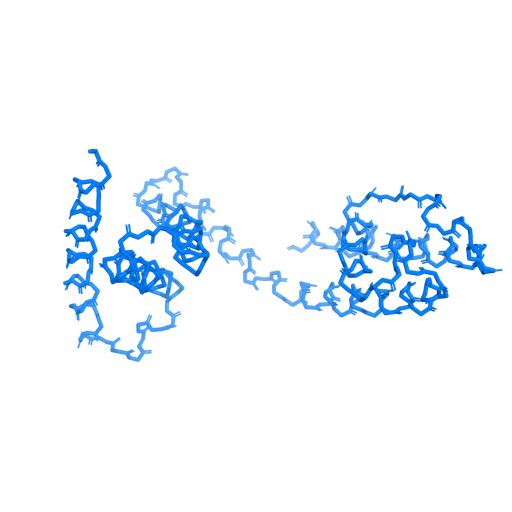GLY A CA 1
ATOM 725 C C . GLY A 1 90 ? -1.179 7.908 22.407 1.00 90.50 90 GLY A C 1
ATOM 726 O O . GLY A 1 90 ? -1.663 8.134 21.289 1.00 90.50 90 GLY A O 1
ATOM 727 N N . PRO A 1 91 ? -0.223 8.698 22.933 1.00 93.25 91 PRO A N 1
ATOM 728 C CA . PRO A 1 91 ? 0.312 9.851 22.213 1.00 93.25 91 PRO A CA 1
ATOM 729 C C . PRO A 1 91 ? 0.992 9.468 20.892 1.00 93.25 91 PRO A C 1
ATOM 731 O O . PRO A 1 91 ? 0.816 10.166 19.894 1.00 93.25 91 PRO A O 1
ATOM 734 N N . LEU A 1 92 ? 1.707 8.335 20.854 1.00 90.06 92 LEU A N 1
ATOM 735 C CA . LEU A 1 92 ? 2.392 7.851 19.650 1.00 90.06 92 LEU A CA 1
ATOM 736 C C . LEU A 1 92 ? 1.397 7.498 18.540 1.00 90.06 92 LEU A C 1
ATOM 738 O O . LEU A 1 92 ? 1.539 7.971 17.415 1.00 90.06 92 LEU A O 1
ATOM 742 N N . VAL A 1 93 ? 0.350 6.729 18.859 1.00 90.06 93 VAL A N 1
ATOM 743 C CA . VAL A 1 93 ? -0.695 6.363 17.885 1.00 90.06 93 VAL A CA 1
ATOM 744 C C . VAL A 1 93 ? -1.395 7.612 17.345 1.00 90.06 93 VAL A C 1
ATOM 746 O O . VAL A 1 93 ? -1.638 7.725 16.145 1.00 90.06 93 VAL A O 1
ATOM 749 N N . SER A 1 94 ? -1.679 8.581 18.216 1.00 88.19 94 SER A N 1
ATOM 750 C CA . SER A 1 94 ? -2.340 9.833 17.825 1.00 88.19 94 SER A CA 1
ATOM 751 C C . SER A 1 94 ? -1.458 10.682 16.900 1.00 88.19 94 SER A C 1
ATOM 753 O O . SER A 1 94 ? -1.958 11.288 15.952 1.00 88.19 94 SER A O 1
ATOM 755 N N . MET A 1 95 ? -0.142 10.686 17.135 1.00 89.62 95 MET A N 1
ATOM 756 C CA . MET A 1 95 ? 0.836 11.362 16.283 1.00 89.62 95 MET A CA 1
ATOM 757 C C . MET A 1 95 ? 0.928 10.714 14.896 1.00 89.62 95 MET A C 1
ATOM 759 O O . MET A 1 95 ? 0.888 11.436 13.904 1.00 89.62 95 MET A O 1
ATOM 763 N N . ILE A 1 96 ? 0.962 9.377 14.813 1.00 89.06 96 ILE A N 1
ATOM 764 C CA . ILE A 1 96 ? 0.975 8.641 13.534 1.00 89.06 96 ILE A CA 1
ATOM 765 C C . ILE A 1 96 ? -0.251 9.000 12.686 1.00 89.06 96 ILE A C 1
ATOM 767 O O . ILE A 1 96 ? -0.107 9.307 11.506 1.00 89.06 96 ILE A O 1
ATOM 771 N N . MET A 1 97 ? -1.449 9.017 13.283 1.00 86.69 97 MET A N 1
ATOM 772 C CA . MET A 1 97 ? -2.680 9.355 12.556 1.00 86.69 97 MET A CA 1
ATOM 773 C C . MET A 1 97 ? -2.665 10.792 12.032 1.00 86.69 97 MET A C 1
ATOM 775 O O . MET A 1 97 ? -3.089 11.043 10.905 1.00 86.69 97 MET A O 1
ATOM 779 N N . LYS A 1 98 ? -2.157 11.735 12.834 1.00 86.69 98 LYS A N 1
ATOM 780 C CA . LYS A 1 98 ? -2.054 13.139 12.434 1.00 86.69 98 LYS A CA 1
ATOM 781 C C . LYS A 1 98 ? -1.078 13.317 11.269 1.00 86.69 98 LYS A C 1
ATOM 783 O O . LYS A 1 98 ? -1.460 13.875 10.246 1.00 86.69 98 LYS A O 1
ATOM 788 N N . ILE A 1 99 ? 0.126 12.756 11.394 1.00 88.31 99 ILE A N 1
ATOM 789 C CA . ILE A 1 99 ? 1.156 12.789 10.347 1.00 88.31 99 ILE A CA 1
ATOM 790 C C . ILE A 1 99 ? 0.638 12.135 9.059 1.00 88.31 99 ILE A C 1
ATOM 792 O O . ILE A 1 99 ? 0.771 12.707 7.982 1.00 88.31 99 ILE A O 1
ATOM 796 N N . SER A 1 100 ? -0.022 10.977 9.157 1.00 86.31 100 SER A N 1
ATOM 797 C CA . SER A 1 100 ? -0.589 10.295 7.989 1.00 86.31 100 SER A CA 1
ATOM 798 C C . SER A 1 100 ? -1.609 11.158 7.244 1.00 86.31 100 SER A C 1
ATOM 800 O O . SER A 1 100 ? -1.641 11.123 6.016 1.00 86.31 100 SER A O 1
ATOM 802 N N . ASN A 1 101 ? -2.440 11.921 7.960 1.00 85.12 101 ASN A N 1
ATOM 803 C CA . ASN A 1 101 ? -3.412 12.816 7.339 1.00 85.12 101 ASN A CA 1
ATOM 804 C C . ASN A 1 101 ? -2.721 14.002 6.649 1.00 85.12 101 ASN A C 1
ATOM 806 O O . ASN A 1 101 ? -3.043 14.316 5.501 1.00 85.12 101 ASN A O 1
ATOM 810 N N . ASP A 1 102 ? -1.726 14.598 7.307 1.00 85.19 102 ASP A N 1
ATOM 811 C CA . ASP A 1 102 ? -0.955 15.732 6.785 1.00 85.19 102 ASP A CA 1
ATOM 812 C C . ASP A 1 102 ? -0.133 15.338 5.532 1.00 85.19 102 ASP A C 1
ATOM 814 O O . ASP A 1 102 ? -0.016 16.113 4.579 1.00 85.19 102 ASP A O 1
ATOM 818 N N . MET A 1 103 ? 0.342 14.088 5.465 1.00 89.00 103 MET A N 1
ATOM 819 C CA . MET A 1 103 ? 1.110 13.533 4.342 1.00 89.00 103 MET A CA 1
ATOM 820 C C . MET A 1 103 ? 0.285 13.212 3.084 1.00 89.00 103 MET A C 1
ATOM 822 O O . MET A 1 103 ? 0.870 12.973 2.024 1.00 89.00 103 MET A O 1
ATOM 826 N N . THR A 1 104 ? -1.051 13.211 3.150 1.00 87.31 104 THR A N 1
ATOM 827 C CA . THR A 1 104 ? -1.923 12.754 2.045 1.00 87.31 104 THR A CA 1
ATOM 828 C C . THR A 1 104 ? -1.654 13.501 0.735 1.00 87.31 104 THR A C 1
ATOM 830 O O . THR A 1 104 ? -1.546 12.891 -0.331 1.00 87.31 104 THR A O 1
ATOM 833 N N . ASN A 1 105 ? -1.481 14.823 0.811 1.00 88.81 105 ASN A N 1
ATOM 834 C CA . ASN A 1 105 ? -1.215 15.658 -0.363 1.00 88.81 105 ASN A CA 1
ATOM 835 C C . ASN A 1 105 ? 0.149 15.345 -0.992 1.00 88.81 105 ASN A C 1
ATOM 837 O O . ASN A 1 105 ? 0.275 15.318 -2.215 1.00 88.81 105 ASN A O 1
ATOM 841 N N . LEU A 1 106 ? 1.165 15.074 -0.169 1.00 88.88 106 LEU A N 1
ATOM 842 C CA . LEU A 1 106 ? 2.494 14.731 -0.665 1.00 88.88 106 LEU A CA 1
ATOM 843 C C . LEU A 1 106 ? 2.500 13.349 -1.324 1.00 88.88 106 LEU A C 1
ATOM 845 O O . LEU A 1 106 ? 3.070 13.193 -2.401 1.00 88.88 106 LEU A O 1
ATOM 849 N N . ILE A 1 107 ? 1.813 12.368 -0.729 1.00 90.06 107 ILE A N 1
ATOM 850 C CA . ILE A 1 107 ? 1.640 11.034 -1.321 1.00 90.06 107 ILE A CA 1
ATOM 851 C C . ILE A 1 107 ? 0.976 11.144 -2.700 1.00 90.06 107 ILE A C 1
ATOM 853 O O . ILE A 1 107 ? 1.418 10.486 -3.640 1.00 90.06 107 ILE A O 1
ATOM 857 N N . ALA A 1 108 ? -0.025 12.016 -2.862 1.00 91.44 108 ALA A N 1
ATOM 858 C CA . ALA A 1 108 ? -0.656 12.250 -4.160 1.00 91.44 108 ALA A CA 1
ATOM 859 C C . ALA A 1 108 ? 0.338 12.782 -5.210 1.00 91.44 108 ALA A C 1
ATOM 861 O O . ALA A 1 108 ? 0.359 12.293 -6.340 1.00 91.44 108 ALA A O 1
ATOM 862 N N . VAL A 1 109 ? 1.209 13.729 -4.840 1.00 92.00 109 VAL A N 1
ATOM 863 C CA . VAL A 1 109 ? 2.269 14.237 -5.731 1.00 92.00 109 VAL A CA 1
ATOM 864 C C . VAL A 1 109 ? 3.263 13.131 -6.094 1.00 92.00 109 VAL A C 1
ATOM 866 O O . VAL A 1 109 ? 3.593 12.969 -7.270 1.00 92.00 109 VAL A O 1
ATOM 869 N N . VAL A 1 110 ? 3.698 12.331 -5.116 1.00 91.75 110 VAL A N 1
ATOM 870 C CA . VAL A 1 110 ? 4.602 11.191 -5.341 1.00 91.75 110 VAL A CA 1
ATOM 871 C C . VAL A 1 110 ? 3.982 10.183 -6.310 1.00 91.75 110 VAL A C 1
ATOM 873 O O . VAL A 1 110 ? 4.663 9.737 -7.229 1.00 91.75 110 VAL A O 1
ATOM 876 N N . LEU A 1 111 ? 2.692 9.867 -6.168 1.00 92.94 111 LEU A N 1
ATOM 877 C CA . LEU A 1 111 ? 1.988 8.948 -7.068 1.00 92.94 111 LEU A CA 1
ATOM 878 C C . LEU A 1 111 ? 1.916 9.472 -8.507 1.00 92.94 111 LEU A C 1
ATOM 880 O O . LEU A 1 111 ? 2.135 8.699 -9.439 1.00 92.94 111 LEU A O 1
ATOM 884 N N . ILE A 1 112 ? 1.659 10.769 -8.706 1.00 94.69 112 ILE A N 1
ATOM 885 C CA . ILE A 1 112 ? 1.638 11.381 -10.047 1.00 94.69 112 ILE A CA 1
ATOM 886 C C . ILE A 1 112 ? 3.005 11.231 -10.723 1.00 94.69 112 ILE A C 1
ATOM 888 O O . ILE A 1 112 ? 3.086 10.812 -11.879 1.00 94.69 112 ILE A O 1
ATOM 892 N N . VAL A 1 113 ? 4.085 11.533 -9.995 1.00 94.12 113 VAL A N 1
ATOM 893 C CA . VAL A 1 113 ? 5.453 11.405 -10.513 1.00 94.12 113 VAL A CA 1
ATOM 894 C C . VAL A 1 113 ? 5.799 9.936 -10.770 1.00 94.12 113 VAL A C 1
ATOM 896 O O . VAL A 1 113 ? 6.303 9.609 -11.842 1.00 94.12 113 VAL A O 1
ATOM 899 N N . LEU A 1 114 ? 5.473 9.031 -9.844 1.00 94.56 114 LEU A N 1
ATOM 900 C CA . LEU A 1 114 ? 5.710 7.592 -9.981 1.00 94.56 114 LEU A CA 1
ATOM 901 C C . LEU A 1 114 ? 5.052 7.021 -11.242 1.00 94.56 114 LEU A C 1
ATOM 903 O O . LEU A 1 114 ? 5.715 6.335 -12.018 1.00 94.56 114 LEU A O 1
ATOM 907 N N . VAL A 1 115 ? 3.769 7.315 -11.471 1.00 95.12 115 VAL A N 1
ATOM 908 C CA . VAL A 1 115 ? 3.036 6.81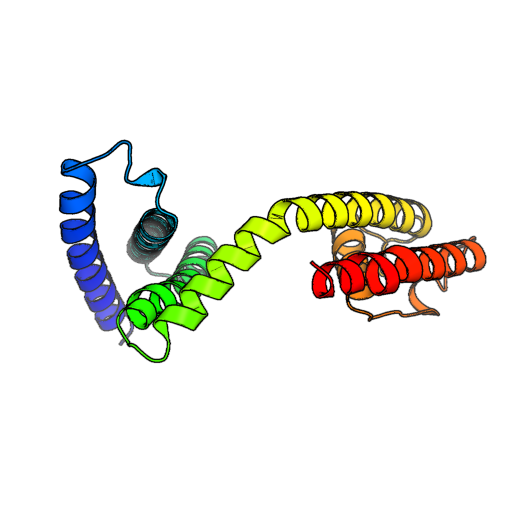3 -12.643 1.00 95.12 115 VAL A CA 1
ATOM 909 C C . VAL A 1 115 ? 3.575 7.431 -13.935 1.00 95.12 115 VAL A C 1
ATOM 911 O O . VAL A 1 115 ? 3.772 6.710 -14.912 1.00 95.12 115 VAL A O 1
ATOM 914 N N . GLY A 1 116 ? 3.875 8.735 -13.943 1.00 94.62 116 GLY A N 1
ATOM 915 C CA . GLY A 1 116 ? 4.420 9.419 -15.120 1.00 94.62 116 GLY A CA 1
ATOM 916 C C . GLY A 1 116 ? 5.777 8.863 -15.564 1.00 94.62 116 GLY A C 1
ATOM 917 O O . GLY A 1 116 ? 5.977 8.578 -16.746 1.00 94.62 116 GLY A O 1
ATOM 918 N N . PHE A 1 117 ? 6.697 8.647 -14.621 1.00 93.25 117 PHE A N 1
ATOM 919 C CA . PHE A 1 117 ? 8.005 8.057 -14.924 1.00 93.25 117 PHE A CA 1
ATOM 920 C C . PHE A 1 117 ? 7.917 6.560 -15.237 1.00 93.25 117 PHE A C 1
ATOM 922 O O . PHE A 1 117 ? 8.570 6.111 -16.176 1.00 93.25 117 PHE A O 1
ATOM 929 N N . SER A 1 118 ? 7.054 5.805 -14.549 1.00 94.44 118 SER A N 1
ATOM 930 C CA . SER A 1 118 ? 6.782 4.400 -14.886 1.00 94.44 118 SER A CA 1
ATOM 931 C C . SER A 1 118 ? 6.294 4.240 -16.325 1.00 94.44 118 SER A C 1
ATOM 933 O O . SER A 1 118 ? 6.758 3.358 -17.052 1.00 94.44 118 SER A O 1
ATOM 935 N N . GLN A 1 119 ? 5.414 5.127 -16.792 1.00 94.50 119 GLN A N 1
ATOM 936 C CA . GLN A 1 119 ? 4.977 5.109 -18.183 1.00 94.50 119 GLN A CA 1
ATOM 937 C C . GLN A 1 119 ? 6.141 5.384 -19.148 1.00 94.50 119 GLN A C 1
ATOM 939 O O . GLN A 1 119 ? 6.253 4.712 -20.174 1.00 94.50 119 GLN A O 1
ATOM 944 N N . ALA A 1 120 ? 7.026 6.331 -18.827 1.00 92.19 120 ALA A N 1
ATOM 945 C CA . ALA A 1 120 ? 8.194 6.634 -19.652 1.00 92.19 120 ALA A CA 1
ATOM 946 C C . ALA A 1 120 ? 9.179 5.450 -19.731 1.00 92.19 120 ALA A C 1
ATOM 948 O O . ALA A 1 120 ? 9.617 5.097 -20.828 1.00 92.19 120 ALA A O 1
ATOM 949 N N . PHE A 1 121 ? 9.480 4.791 -18.605 1.00 90.94 121 PHE A N 1
ATOM 950 C CA . PHE A 1 121 ? 10.345 3.604 -18.575 1.00 90.94 121 PHE A CA 1
ATOM 951 C C . PHE A 1 121 ? 9.743 2.420 -19.331 1.00 90.94 121 PHE A C 1
ATOM 953 O O . PHE A 1 121 ? 10.464 1.723 -20.053 1.00 90.94 121 PHE A O 1
ATOM 960 N N . TRP A 1 122 ? 8.424 2.241 -19.233 1.00 92.12 122 TRP A N 1
ATOM 961 C CA . TRP A 1 122 ? 7.707 1.232 -20.001 1.00 92.12 122 TRP A CA 1
ATOM 962 C C . TRP A 1 122 ? 7.798 1.494 -21.505 1.00 92.12 122 TRP A C 1
ATOM 964 O O . TRP A 1 122 ? 8.124 0.584 -22.255 1.00 92.12 122 TRP A O 1
ATOM 974 N N . ILE A 1 123 ? 7.585 2.732 -21.970 1.00 90.88 123 ILE A N 1
ATOM 975 C CA . ILE A 1 123 ? 7.690 3.071 -23.402 1.00 90.88 123 ILE A CA 1
ATOM 976 C C . ILE A 1 123 ? 9.084 2.733 -23.939 1.00 90.88 123 ILE A C 1
ATOM 978 O O . ILE A 1 123 ? 9.199 2.111 -24.995 1.00 90.88 123 ILE A O 1
ATOM 982 N N . ILE A 1 124 ? 10.129 3.092 -23.191 1.00 88.62 124 ILE A N 1
ATOM 983 C CA . ILE A 1 124 ? 11.527 2.838 -23.557 1.00 88.62 124 ILE A CA 1
ATOM 984 C C . ILE A 1 124 ? 11.819 1.332 -23.637 1.00 88.62 124 ILE A C 1
ATOM 986 O O . ILE A 1 124 ? 12.464 0.887 -24.584 1.00 88.62 124 ILE A O 1
ATOM 990 N N . SER A 1 125 ? 11.311 0.551 -22.684 1.00 85.62 125 SER A N 1
ATOM 991 C CA . SER A 1 125 ? 11.645 -0.874 -22.535 1.00 85.62 125 SER A CA 1
ATOM 992 C C . SER A 1 125 ? 10.625 -1.817 -23.182 1.00 85.62 125 SER A C 1
ATOM 994 O O . SER A 1 125 ? 10.848 -3.020 -23.240 1.00 85.62 125 SER A O 1
ATOM 996 N N . SER A 1 126 ? 9.524 -1.290 -23.727 1.00 82.94 126 SER A N 1
ATOM 997 C CA . SER A 1 126 ? 8.440 -2.064 -24.360 1.00 82.94 126 SER A CA 1
ATOM 998 C C . SER A 1 126 ? 8.877 -2.879 -25.580 1.00 82.94 126 SER A C 1
ATOM 1000 O O . SER A 1 126 ? 8.144 -3.767 -26.021 1.00 82.94 126 SER A O 1
ATOM 1002 N N . VAL A 1 127 ? 10.066 -2.585 -26.117 1.00 82.19 127 VAL A N 1
ATOM 1003 C CA . VAL A 1 127 ? 10.682 -3.301 -27.240 1.00 82.19 127 VAL A CA 1
ATOM 1004 C C . VAL A 1 127 ? 10.976 -4.758 -26.875 1.00 82.19 127 VAL A C 1
ATOM 1006 O O . VAL A 1 127 ? 10.839 -5.632 -27.730 1.00 82.19 127 VAL A O 1
ATOM 1009 N N . ASP A 1 128 ? 11.319 -5.032 -25.615 1.00 82.19 128 ASP A N 1
ATOM 1010 C CA . ASP A 1 128 ? 11.596 -6.379 -25.126 1.00 82.19 128 ASP A CA 1
ATOM 1011 C C . ASP A 1 128 ? 10.885 -6.627 -23.789 1.00 82.19 128 ASP A C 1
ATOM 1013 O O . ASP A 1 128 ? 11.164 -6.008 -22.764 1.00 82.19 128 ASP A O 1
ATOM 1017 N N . ARG A 1 129 ? 9.949 -7.580 -23.800 1.00 80.12 129 ARG A N 1
ATOM 1018 C CA . ARG A 1 129 ? 9.166 -7.954 -22.614 1.00 80.12 129 ARG A CA 1
ATOM 1019 C C . ARG A 1 129 ? 9.981 -8.677 -21.544 1.00 80.12 129 ARG A C 1
ATOM 1021 O O . ARG A 1 129 ? 9.477 -8.824 -20.438 1.00 80.12 129 ARG A O 1
ATOM 1028 N N . SER A 1 130 ? 11.179 -9.159 -21.868 1.00 82.62 130 SER A N 1
ATOM 1029 C CA . SER A 1 130 ? 12.075 -9.797 -20.901 1.00 82.62 130 SER A CA 1
ATOM 1030 C C . SER A 1 130 ? 12.826 -8.791 -20.024 1.00 82.62 130 SER A C 1
ATOM 1032 O O . SER A 1 130 ? 13.395 -9.180 -19.005 1.00 82.62 130 SER A O 1
ATOM 1034 N N . LEU A 1 131 ? 12.794 -7.502 -20.384 1.00 83.94 131 LEU A N 1
ATOM 1035 C CA . LEU A 1 131 ? 13.403 -6.439 -19.594 1.00 83.94 131 LEU A CA 1
ATOM 1036 C C . LEU A 1 131 ? 12.594 -6.148 -18.317 1.00 83.94 131 LEU A C 1
ATOM 1038 O O . LEU A 1 131 ? 11.366 -6.279 -18.327 1.00 83.94 131 LEU A O 1
ATOM 1042 N N . PRO A 1 132 ? 13.239 -5.640 -17.246 1.00 83.56 132 PRO A N 1
ATOM 1043 C CA . PRO A 1 132 ? 12.571 -5.288 -15.987 1.00 83.56 132 PRO A CA 1
ATOM 1044 C C . PRO A 1 132 ? 11.381 -4.326 -16.147 1.00 83.56 132 PRO A C 1
ATOM 1046 O O . PRO A 1 132 ? 10.433 -4.365 -15.371 1.00 83.56 132 PRO A O 1
ATOM 1049 N N . PHE A 1 133 ? 11.389 -3.475 -17.173 1.00 86.06 133 PHE A N 1
ATOM 1050 C CA . PHE A 1 133 ? 10.315 -2.514 -17.454 1.00 86.06 133 PHE A CA 1
ATOM 1051 C C . PHE A 1 133 ? 9.462 -2.908 -18.677 1.00 86.06 133 PHE A C 1
ATOM 1053 O O . PHE A 1 133 ? 8.763 -2.072 -19.246 1.00 86.06 133 PHE A O 1
ATOM 1060 N N . GLY A 1 134 ? 9.517 -4.170 -19.117 1.00 83.31 134 GLY A N 1
ATOM 1061 C CA . GLY A 1 134 ? 8.867 -4.642 -20.346 1.00 83.31 134 GLY A CA 1
ATOM 1062 C C . GLY A 1 134 ? 7.334 -4.707 -20.277 1.00 83.31 134 GLY A C 1
ATOM 1063 O O . GLY A 1 134 ? 6.654 -4.610 -21.305 1.00 83.31 134 GLY A O 1
ATOM 1064 N N . THR A 1 135 ? 6.759 -4.828 -19.076 1.00 90.00 135 THR A N 1
ATOM 1065 C CA . THR A 1 135 ? 5.305 -4.786 -18.853 1.00 90.00 135 THR A CA 1
ATOM 1066 C C . THR A 1 135 ? 4.8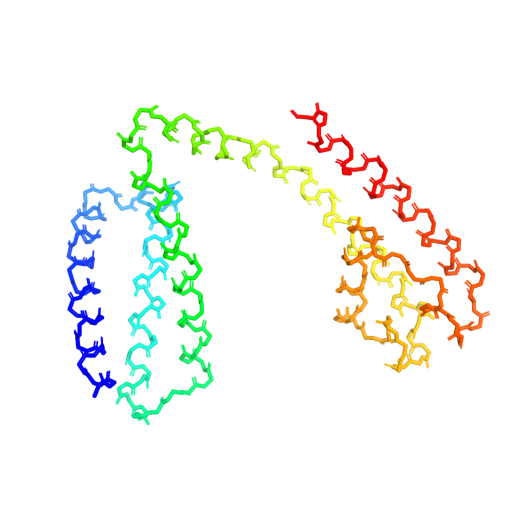97 -3.573 -18.020 1.00 90.00 135 THR A C 1
ATOM 1068 O O . THR A 1 135 ? 5.700 -2.997 -17.293 1.00 90.00 135 THR A O 1
ATOM 1071 N N . ILE A 1 136 ? 3.624 -3.174 -18.112 1.00 90.38 136 ILE A N 1
ATOM 1072 C CA . ILE A 1 136 ? 3.089 -2.031 -17.353 1.00 90.38 136 ILE A CA 1
ATOM 1073 C C . ILE A 1 136 ? 3.184 -2.288 -15.839 1.00 90.38 136 ILE A C 1
ATOM 1075 O O . ILE A 1 136 ? 3.542 -1.389 -15.080 1.00 90.38 136 ILE A O 1
ATOM 1079 N N . GLN A 1 137 ? 2.883 -3.516 -15.403 1.00 91.06 137 GLN A N 1
ATOM 1080 C CA . GLN A 1 137 ? 2.930 -3.895 -13.991 1.00 91.06 137 GLN A CA 1
ATOM 1081 C C . GLN A 1 137 ? 4.368 -3.898 -13.468 1.00 91.06 137 GLN A C 1
ATOM 1083 O O . GLN A 1 137 ? 4.634 -3.299 -12.424 1.00 91.06 137 GLN A O 1
ATOM 1088 N N . ASP A 1 138 ? 5.288 -4.513 -14.213 1.00 90.06 138 ASP A N 1
ATOM 1089 C CA . ASP A 1 138 ? 6.696 -4.581 -13.819 1.00 90.06 138 ASP A CA 1
ATOM 1090 C C . ASP A 1 138 ? 7.333 -3.194 -13.851 1.00 90.06 138 ASP A C 1
ATOM 1092 O O . ASP A 1 138 ? 8.091 -2.848 -12.952 1.00 90.06 138 ASP A O 1
ATOM 1096 N N . SER A 1 139 ? 6.954 -2.344 -14.811 1.00 92.12 139 SER A N 1
ATOM 1097 C CA . SER A 1 139 ? 7.442 -0.969 -14.865 1.00 92.12 139 SER A CA 1
ATOM 1098 C C . SER A 1 139 ? 7.026 -0.161 -13.639 1.00 92.12 139 SER A C 1
ATOM 1100 O O . SER A 1 139 ? 7.845 0.541 -13.048 1.00 92.12 139 SER A O 1
ATOM 1102 N N . LEU A 1 140 ? 5.767 -0.270 -13.201 1.00 94.00 140 LEU A N 1
ATOM 1103 C CA . LEU A 1 140 ? 5.283 0.427 -12.006 1.00 94.00 140 LEU A CA 1
ATOM 1104 C C . LEU A 1 140 ? 5.964 -0.083 -10.734 1.00 94.00 140 LEU A C 1
ATOM 1106 O O . LEU A 1 140 ? 6.385 0.728 -9.908 1.00 94.00 140 LEU A O 1
ATOM 1110 N N . LEU A 1 141 ? 6.126 -1.400 -10.603 1.00 92.50 141 LEU A N 1
ATOM 1111 C CA . LEU A 1 141 ? 6.801 -2.002 -9.458 1.00 92.50 141 LEU A CA 1
ATOM 1112 C C . LEU A 1 141 ? 8.289 -1.623 -9.412 1.00 92.50 141 LEU A C 1
ATOM 1114 O O . LEU A 1 141 ? 8.775 -1.180 -8.374 1.00 92.50 141 LEU A O 1
ATOM 1118 N N . ASN A 1 142 ? 9.002 -1.731 -10.533 1.00 91.56 142 ASN A N 1
ATOM 1119 C CA . ASN A 1 142 ? 10.423 -1.390 -10.602 1.00 91.56 142 ASN A CA 1
ATOM 1120 C C . ASN A 1 142 ? 10.664 0.114 -10.439 1.00 91.56 142 ASN A C 1
ATOM 1122 O O . ASN A 1 142 ? 11.616 0.507 -9.772 1.00 91.56 142 ASN A O 1
ATOM 1126 N N . SER A 1 143 ? 9.761 0.966 -10.933 1.00 92.44 143 SER A N 1
ATOM 1127 C CA . SER A 1 143 ? 9.814 2.408 -10.653 1.00 92.44 143 SER A CA 1
ATOM 1128 C C . SER A 1 143 ? 9.663 2.697 -9.158 1.00 92.44 143 SER A C 1
ATOM 1130 O O . SER A 1 143 ? 10.393 3.518 -8.610 1.00 92.44 143 SER A O 1
ATOM 1132 N N . TYR A 1 144 ? 8.765 1.984 -8.469 1.00 92.56 144 TYR A N 1
ATOM 1133 C CA . TYR A 1 144 ? 8.610 2.105 -7.019 1.00 92.56 144 TYR A CA 1
ATOM 1134 C C . TYR A 1 144 ? 9.873 1.651 -6.267 1.00 92.56 144 TYR A C 1
ATOM 1136 O O . TYR A 1 144 ? 10.314 2.326 -5.339 1.00 92.56 144 TYR A O 1
ATOM 1144 N N . VAL A 1 145 ? 10.509 0.558 -6.698 1.00 91.31 145 VAL A N 1
ATOM 1145 C CA . VAL A 1 145 ? 11.796 0.104 -6.141 1.00 91.31 145 VAL A CA 1
ATOM 1146 C C . VAL A 1 145 ? 12.900 1.142 -6.369 1.00 91.31 145 VAL A C 1
ATOM 1148 O O . VAL A 1 145 ? 13.661 1.442 -5.446 1.00 91.31 145 VAL A O 1
ATOM 1151 N N . PHE A 1 146 ? 12.954 1.755 -7.553 1.00 90.56 146 PHE A N 1
ATOM 1152 C CA . PHE A 1 146 ? 13.906 2.825 -7.866 1.00 90.56 146 PHE A CA 1
ATOM 1153 C C . PHE A 1 146 ? 13.685 4.056 -6.978 1.00 90.56 146 PHE A C 1
ATOM 1155 O O . PHE A 1 146 ? 14.655 4.632 -6.493 1.00 90.56 146 PHE A O 1
ATOM 1162 N N . MET A 1 147 ? 12.432 4.425 -6.690 1.00 90.06 147 MET A N 1
ATOM 1163 C CA . MET A 1 147 ? 12.108 5.505 -5.748 1.00 90.06 147 MET A CA 1
ATOM 1164 C C . MET A 1 147 ? 12.694 5.258 -4.353 1.00 90.06 147 MET A C 1
ATOM 1166 O O . MET A 1 147 ? 13.196 6.196 -3.731 1.00 90.06 147 MET A O 1
ATOM 1170 N N . LEU A 1 148 ? 12.658 4.011 -3.873 1.00 88.56 148 LEU A N 1
ATOM 1171 C CA . LEU A 1 148 ? 13.207 3.611 -2.572 1.00 88.56 148 LEU A CA 1
ATOM 1172 C C . LEU A 1 148 ? 14.745 3.484 -2.563 1.00 88.56 148 LEU A C 1
ATOM 1174 O O . LEU A 1 148 ? 15.317 3.127 -1.536 1.00 88.56 148 LEU A O 1
ATOM 1178 N N . GLY A 1 149 ? 15.419 3.784 -3.680 1.00 84.44 149 GLY A N 1
ATOM 1179 C CA . GLY A 1 149 ? 16.880 3.759 -3.810 1.00 84.44 149 GLY A CA 1
ATOM 1180 C C . GLY A 1 149 ? 17.453 2.481 -4.429 1.00 84.44 149 GLY A C 1
ATOM 1181 O O . GLY A 1 149 ? 18.672 2.330 -4.486 1.00 84.44 149 GLY A O 1
ATOM 1182 N N . GLY A 1 150 ? 16.611 1.563 -4.913 1.00 84.94 150 GLY A N 1
ATOM 1183 C CA . GLY A 1 150 ? 17.031 0.325 -5.577 1.00 84.94 150 GLY A CA 1
ATOM 1184 C C . GLY A 1 150 ? 17.427 0.526 -7.040 1.00 84.94 150 GLY A C 1
ATOM 1185 O O . GLY A 1 150 ? 16.828 -0.092 -7.912 1.00 84.94 150 GLY A O 1
ATOM 1186 N N . PHE A 1 151 ? 18.381 1.416 -7.323 1.00 82.12 151 PHE A N 1
ATOM 1187 C CA . PHE A 1 151 ? 18.808 1.720 -8.691 1.00 82.12 151 PHE A CA 1
ATOM 1188 C C . PHE A 1 151 ? 19.736 0.651 -9.263 1.00 82.12 151 PHE A C 1
ATOM 1190 O O . PHE A 1 151 ? 20.796 0.372 -8.700 1.00 82.12 151 PHE A O 1
ATOM 1197 N N . ASP A 1 152 ? 19.359 0.120 -10.424 1.00 84.06 152 ASP A N 1
ATOM 1198 C CA . ASP A 1 152 ? 20.166 -0.815 -11.198 1.00 84.06 152 ASP A CA 1
ATOM 1199 C C . ASP A 1 152 ? 20.439 -0.244 -12.605 1.00 84.06 152 ASP A C 1
ATOM 1201 O O . ASP A 1 152 ? 19.527 -0.200 -13.438 1.00 84.06 152 ASP A O 1
ATOM 1205 N N . PRO A 1 153 ? 21.679 0.201 -12.900 1.00 72.94 153 PRO A N 1
ATOM 1206 C CA . PRO A 1 153 ? 22.059 0.700 -14.222 1.00 72.94 153 PRO A CA 1
ATOM 1207 C C . PRO A 1 153 ? 21.945 -0.359 -15.325 1.00 72.94 153 PRO A C 1
ATOM 1209 O O . PRO A 1 153 ? 21.770 -0.008 -16.491 1.00 72.94 153 PRO A O 1
ATOM 1212 N N . SER A 1 154 ? 22.036 -1.645 -14.969 1.00 80.38 154 SER A N 1
ATOM 1213 C CA . SER A 1 154 ? 21.967 -2.744 -15.933 1.00 80.38 154 SER A CA 1
ATOM 1214 C C . SER A 1 154 ? 20.538 -3.036 -16.402 1.00 80.38 154 SER A C 1
ATOM 1216 O O . SER A 1 154 ? 20.337 -3.695 -17.419 1.00 80.38 154 SER A O 1
ATOM 1218 N N . ALA A 1 155 ? 19.527 -2.458 -15.742 1.00 79.44 155 ALA A N 1
ATOM 1219 C CA . ALA 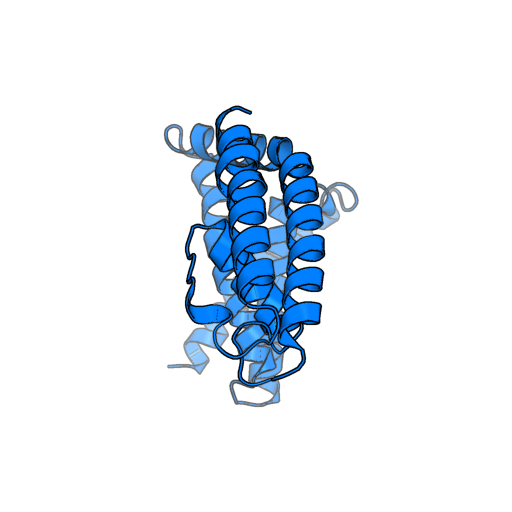A 1 155 ? 18.117 -2.688 -16.051 1.00 79.44 155 ALA A CA 1
ATOM 1220 C C . ALA A 1 155 ? 17.687 -2.224 -17.459 1.00 79.44 155 ALA A C 1
ATOM 1222 O O . ALA A 1 155 ? 16.624 -2.622 -17.936 1.00 79.44 155 ALA A O 1
ATOM 1223 N N . PHE A 1 156 ? 18.501 -1.399 -18.128 1.00 80.75 156 PHE A N 1
ATOM 1224 C CA . PHE A 1 156 ? 18.260 -0.921 -19.495 1.00 80.75 156 PHE A CA 1
ATOM 1225 C C . PHE A 1 156 ? 19.271 -1.457 -20.522 1.00 80.75 156 PHE A C 1
ATOM 1227 O O . PHE A 1 156 ? 19.219 -1.077 -21.700 1.00 80.75 156 PHE A O 1
ATOM 1234 N N . GLU A 1 157 ? 20.177 -2.353 -20.115 1.00 76.06 157 GLU A N 1
ATOM 1235 C CA . GLU A 1 157 ? 21.084 -3.048 -21.028 1.00 76.06 157 GLU A CA 1
ATOM 1236 C C . GLU A 1 157 ? 20.271 -3.945 -21.973 1.00 76.06 157 GLU A C 1
ATOM 1238 O O . GLU A 1 157 ? 19.585 -4.868 -21.552 1.00 76.06 157 GLU A O 1
ATOM 1243 N N . GLY A 1 158 ? 20.295 -3.627 -23.271 1.00 71.81 158 GLY A N 1
ATOM 1244 C CA . GLY A 1 158 ? 19.466 -4.285 -24.293 1.00 71.81 158 GLY A CA 1
ATOM 1245 C C . GLY A 1 158 ? 18.483 -3.345 -24.992 1.00 71.81 158 GLY A C 1
ATOM 1246 O O . GLY A 1 158 ? 18.010 -3.650 -26.085 1.00 71.81 158 GLY A O 1
ATOM 1247 N N . THR A 1 159 ? 18.244 -2.152 -24.440 1.00 78.31 159 THR A N 1
ATOM 1248 C CA . THR A 1 159 ? 17.427 -1.132 -25.110 1.00 78.31 159 THR A CA 1
ATOM 1249 C C . THR A 1 159 ? 18.290 -0.267 -26.040 1.00 78.31 159 THR A C 1
ATOM 1251 O O . THR A 1 159 ? 19.361 0.186 -25.623 1.00 78.31 159 THR A O 1
ATOM 1254 N N . PRO A 1 160 ? 17.837 0.072 -27.268 1.00 76.06 160 PRO A N 1
ATOM 1255 C CA . PRO A 1 160 ? 18.587 0.948 -28.182 1.00 76.06 160 PRO A CA 1
ATOM 1256 C C . PRO A 1 160 ? 18.875 2.350 -27.611 1.00 76.06 160 PRO A C 1
ATOM 1258 O O . PRO A 1 160 ? 19.768 3.044 -28.088 1.00 76.06 160 PRO A O 1
ATOM 1261 N N . LEU A 1 161 ? 18.136 2.766 -26.577 1.00 83.50 161 LEU A N 1
ATOM 1262 C CA . LEU A 1 161 ? 18.220 4.071 -25.918 1.00 83.50 161 LEU A CA 1
ATOM 1263 C C . LEU A 1 161 ? 18.796 3.991 -24.491 1.00 83.50 161 LEU A C 1
ATOM 1265 O O . LEU A 1 161 ? 18.463 4.831 -23.656 1.00 83.50 161 LEU A O 1
ATOM 1269 N N . ASN A 1 162 ? 19.664 3.016 -24.198 1.00 84.69 162 ASN A N 1
ATOM 1270 C CA . ASN A 1 162 ? 20.207 2.785 -22.848 1.00 84.69 162 ASN A CA 1
ATOM 1271 C C . ASN A 1 162 ? 20.755 4.069 -22.175 1.00 84.69 162 ASN A C 1
ATOM 1273 O O . ASN A 1 162 ? 20.393 4.396 -21.045 1.00 84.69 162 ASN A O 1
ATOM 1277 N N . GLY A 1 163 ? 21.547 4.874 -22.895 1.00 85.62 163 GLY A N 1
ATOM 1278 C CA . GLY A 1 163 ? 22.086 6.127 -22.346 1.00 85.62 163 GLY A CA 1
ATOM 1279 C C . GLY A 1 163 ? 21.006 7.141 -21.939 1.00 85.62 163 GLY A C 1
ATOM 1280 O O . GLY A 1 163 ? 21.123 7.787 -20.898 1.00 85.62 163 GLY A O 1
ATOM 1281 N N . PHE A 1 164 ? 19.924 7.247 -22.717 1.00 88.75 164 PHE A N 1
ATOM 1282 C CA . PHE A 1 164 ? 18.789 8.113 -22.388 1.00 88.75 164 PHE A CA 1
ATOM 1283 C C . PHE A 1 164 ? 17.994 7.570 -21.194 1.00 88.75 164 PHE A C 1
ATOM 1285 O O . PHE A 1 164 ? 17.638 8.336 -20.303 1.00 88.75 164 PHE A O 1
ATOM 1292 N N . ALA A 1 165 ? 17.772 6.254 -21.136 1.00 88.12 165 ALA A N 1
ATOM 1293 C CA . ALA A 1 165 ? 17.075 5.594 -20.032 1.00 88.12 165 ALA A CA 1
ATOM 1294 C C . ALA A 1 165 ? 17.820 5.759 -18.697 1.00 88.12 165 ALA A C 1
ATOM 1296 O O . ALA A 1 165 ? 17.219 6.098 -17.675 1.00 88.12 165 ALA A O 1
ATOM 1297 N N . THR A 1 166 ? 19.145 5.610 -18.727 1.00 88.19 166 THR A N 1
ATOM 1298 C CA . THR A 1 166 ? 20.017 5.829 -17.568 1.00 88.19 166 THR A CA 1
ATOM 1299 C C . THR A 1 166 ? 19.966 7.288 -17.110 1.00 88.19 166 THR A C 1
ATOM 1301 O O . THR A 1 166 ? 19.752 7.555 -15.929 1.00 88.19 166 THR A O 1
ATOM 1304 N N . ALA A 1 167 ? 20.076 8.251 -18.032 1.00 90.31 167 ALA A N 1
ATOM 1305 C CA . ALA A 1 167 ? 19.975 9.674 -17.701 1.00 90.31 167 ALA A CA 1
ATOM 1306 C C . ALA A 1 167 ? 18.600 10.043 -17.111 1.00 90.31 167 ALA A C 1
ATOM 1308 O O . ALA A 1 167 ? 18.525 10.768 -16.116 1.00 90.31 167 ALA A O 1
ATOM 1309 N N . LEU A 1 168 ? 17.517 9.503 -17.680 1.00 91.62 168 LEU A N 1
ATOM 1310 C CA . LEU A 1 168 ? 16.155 9.682 -17.178 1.00 91.62 168 LEU A CA 1
ATOM 1311 C C . LEU A 1 168 ? 15.985 9.088 -15.772 1.00 91.62 168 LEU A C 1
ATOM 1313 O O . LEU A 1 168 ? 15.337 9.699 -14.925 1.00 91.62 168 LEU A O 1
ATOM 1317 N N . SER A 1 169 ? 16.610 7.942 -15.499 1.00 90.12 169 SER A N 1
ATOM 1318 C CA . SER A 1 169 ? 16.593 7.295 -14.182 1.00 90.12 169 SER A CA 1
ATOM 1319 C C . SER A 1 169 ? 17.357 8.093 -13.125 1.00 90.12 169 SER A C 1
ATOM 1321 O O . SER A 1 169 ? 16.875 8.252 -12.005 1.00 90.12 169 SER A O 1
ATOM 1323 N N . CYS A 1 170 ? 18.503 8.680 -13.483 1.00 89.88 170 CYS A N 1
ATOM 1324 C CA . CYS A 1 170 ? 19.220 9.606 -12.603 1.00 89.88 170 CYS A CA 1
ATOM 1325 C C . CYS A 1 170 ? 18.362 10.832 -12.257 1.00 89.88 170 CYS A C 1
ATOM 1327 O O . CYS A 1 170 ? 18.305 11.249 -11.100 1.00 89.88 170 CYS A O 1
ATOM 1329 N N . PHE A 1 171 ? 17.666 11.396 -13.249 1.00 92.25 171 PHE A N 1
ATOM 1330 C CA . PHE A 1 171 ? 16.758 12.523 -13.035 1.00 92.25 171 PHE A CA 1
ATOM 1331 C C . PHE A 1 171 ? 15.561 12.145 -12.152 1.00 92.25 171 PHE A C 1
ATOM 1333 O O . PHE A 1 171 ? 15.205 12.894 -11.242 1.00 92.25 171 PHE A O 1
ATOM 1340 N N . TYR A 1 172 ? 14.989 10.958 -12.366 1.00 92.88 172 TYR A N 1
ATOM 1341 C CA . TYR A 1 172 ? 13.934 10.401 -11.526 1.00 92.88 172 TYR A CA 1
ATOM 1342 C C . TYR A 1 172 ? 14.370 10.277 -10.061 1.00 92.88 172 TYR A C 1
ATOM 1344 O O . TYR A 1 172 ? 13.667 10.761 -9.177 1.00 92.88 172 TYR A O 1
ATOM 1352 N N . MET A 1 173 ? 15.551 9.711 -9.795 1.00 90.94 173 MET A N 1
ATOM 1353 C CA . MET A 1 173 ? 16.082 9.598 -8.432 1.00 90.94 173 MET A CA 1
ATOM 1354 C C . MET A 1 173 ? 16.332 10.956 -7.774 1.00 90.94 173 MET A C 1
ATOM 1356 O O . MET A 1 173 ? 16.067 11.125 -6.585 1.00 90.94 173 MET A O 1
ATOM 1360 N N . LEU A 1 174 ? 16.809 11.949 -8.530 1.00 91.06 174 LEU A N 1
ATOM 1361 C CA . LEU A 1 174 ? 16.989 13.302 -8.006 1.00 91.06 174 LEU A CA 1
ATOM 1362 C C . LEU A 1 174 ? 15.646 13.890 -7.560 1.00 91.06 174 LEU A C 1
ATOM 1364 O O . LEU A 1 174 ? 15.530 14.400 -6.447 1.00 91.06 174 LEU A O 1
ATOM 1368 N N . ILE A 1 175 ? 14.611 13.789 -8.393 1.00 91.50 175 ILE A N 1
ATOM 1369 C CA . ILE A 1 175 ? 13.288 14.308 -8.037 1.00 91.50 175 ILE A CA 1
ATOM 1370 C C . ILE A 1 175 ? 12.689 13.515 -6.881 1.00 91.50 175 ILE A C 1
ATOM 1372 O O . ILE A 1 175 ? 12.278 14.098 -5.885 1.00 91.50 175 ILE A O 1
ATOM 1376 N N . VAL A 1 176 ? 12.600 12.196 -6.990 1.00 90.62 176 VAL A N 1
ATOM 1377 C CA . VAL A 1 176 ? 11.812 11.429 -6.029 1.00 90.62 176 VAL A CA 1
ATOM 1378 C C . VAL A 1 176 ? 12.612 11.156 -4.762 1.00 90.62 176 VAL A C 1
ATOM 1380 O O . VAL A 1 176 ? 12.183 11.549 -3.681 1.00 90.62 176 VAL A O 1
ATOM 1383 N N . SER A 1 177 ? 13.790 10.549 -4.880 1.00 86.38 177 SER A N 1
ATOM 1384 C CA . SER A 1 177 ? 14.572 10.122 -3.718 1.00 86.38 177 SER A CA 1
ATOM 1385 C C . SER A 1 177 ? 15.262 11.284 -3.000 1.00 86.38 177 SER A C 1
ATOM 1387 O O . SER A 1 177 ? 15.364 11.256 -1.778 1.00 86.38 177 SER A O 1
ATOM 1389 N N . ILE A 1 178 ? 15.714 12.321 -3.719 1.00 87.12 178 ILE A N 1
ATOM 1390 C CA . ILE A 1 178 ? 16.394 13.470 -3.093 1.00 87.12 178 ILE A CA 1
ATOM 1391 C C . ILE A 1 178 ? 15.424 14.607 -2.771 1.00 87.12 178 ILE A C 1
ATOM 1393 O O . ILE A 1 178 ? 15.524 15.171 -1.687 1.00 87.12 178 ILE A O 1
ATOM 1397 N N . LEU A 1 179 ? 14.507 14.987 -3.665 1.00 89.56 179 LEU A N 1
ATOM 1398 C CA . LEU A 1 179 ? 13.597 16.105 -3.380 1.00 89.56 179 LEU A CA 1
ATOM 1399 C C . LEU A 1 179 ? 12.349 15.649 -2.620 1.00 89.56 179 LEU A C 1
ATOM 1401 O O . LEU A 1 179 ? 12.123 16.118 -1.508 1.00 89.56 179 LEU A O 1
ATOM 1405 N N . LEU A 1 180 ? 11.540 14.745 -3.179 1.00 87.62 180 LEU A N 1
ATOM 1406 C CA . LEU A 1 180 ? 10.223 14.420 -2.615 1.00 87.62 180 LEU A CA 1
ATOM 1407 C C . LEU A 1 180 ? 10.309 13.638 -1.296 1.00 87.62 180 LEU A C 1
ATOM 1409 O O . LEU A 1 180 ? 9.586 13.969 -0.359 1.00 87.62 180 LEU A O 1
ATOM 1413 N N . LEU A 1 181 ? 11.202 12.647 -1.185 1.00 84.31 181 LEU A N 1
ATOM 1414 C CA . LEU A 1 181 ? 11.377 11.893 0.065 1.00 84.31 181 LEU A CA 1
ATOM 1415 C C . LEU A 1 181 ? 12.027 12.728 1.177 1.00 84.31 181 LEU A C 1
ATOM 1417 O O . LEU A 1 181 ? 11.703 12.531 2.343 1.00 84.31 181 LEU A O 1
ATOM 1421 N N . ASN A 1 182 ? 12.892 13.691 0.855 1.00 85.25 182 ASN A N 1
ATOM 1422 C CA . ASN A 1 182 ? 13.427 14.587 1.886 1.00 85.25 182 ASN A CA 1
ATOM 1423 C C . ASN A 1 182 ? 12.435 15.693 2.256 1.00 85.25 182 ASN A C 1
ATOM 1425 O O . ASN A 1 182 ? 12.390 16.100 3.414 1.00 85.25 182 ASN A O 1
ATOM 1429 N N . LEU A 1 183 ? 11.597 16.143 1.315 1.00 84.38 183 LEU A N 1
ATOM 1430 C CA . LEU A 1 183 ? 10.471 17.027 1.623 1.00 84.38 183 LEU A CA 1
ATOM 1431 C C . LEU A 1 183 ? 9.488 16.346 2.581 1.00 84.38 183 LEU A C 1
ATOM 1433 O O . LEU A 1 183 ? 8.940 17.012 3.451 1.00 84.38 183 LEU A O 1
ATOM 1437 N N . LEU A 1 184 ? 9.321 15.024 2.465 1.00 78.56 184 LEU A N 1
ATOM 1438 C CA . LEU A 1 184 ? 8.509 14.241 3.391 1.00 78.56 184 LEU A CA 1
ATOM 1439 C C . LEU A 1 184 ? 9.039 14.276 4.830 1.00 78.56 184 LEU A C 1
ATOM 1441 O O . LEU A 1 184 ? 8.251 14.250 5.763 1.00 78.56 184 LEU A O 1
ATOM 1445 N N . ILE A 1 185 ? 10.358 14.328 5.011 1.00 74.75 185 ILE A N 1
ATOM 1446 C CA . ILE A 1 185 ? 10.988 14.429 6.336 1.00 74.75 185 ILE A CA 1
ATOM 1447 C C . ILE A 1 185 ? 10.908 15.870 6.877 1.00 74.75 185 ILE A C 1
ATOM 1449 O O . ILE A 1 185 ? 10.971 16.082 8.085 1.00 74.75 185 ILE A O 1
ATOM 1453 N N . ALA A 1 186 ? 10.816 16.864 5.987 1.00 75.75 186 ALA A N 1
ATOM 1454 C CA . ALA A 1 186 ? 10.809 18.282 6.339 1.00 75.75 186 ALA A CA 1
ATOM 1455 C C . ALA A 1 186 ? 9.424 18.839 6.722 1.00 75.75 186 ALA A C 1
ATOM 1457 O O . ALA A 1 186 ? 9.367 19.876 7.385 1.00 75.75 186 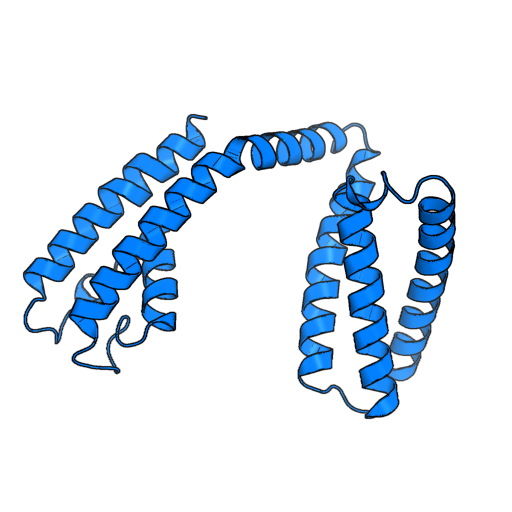ALA A O 1
ATOM 1458 N N . LEU A 1 187 ? 8.343 18.196 6.269 1.00 70.62 187 LEU A N 1
ATOM 1459 C CA . LEU A 1 187 ? 6.951 18.501 6.628 1.00 70.62 187 LEU A CA 1
ATOM 1460 C C . LEU A 1 187 ? 6.560 17.816 7.942 1.00 70.62 187 LEU A C 1
ATOM 1462 O O . LEU A 1 187 ? 5.869 18.484 8.743 1.00 70.62 187 LEU A O 1
#

Organism: NCBI:txid89044

Radius of gyration: 22.6 Å; chains: 1; bounding box: 50×48×57 Å

pLDDT: mean 86.89, std 5.63, range [52.84, 95.12]

Foldseek 3Di:
DVVVVLVVLVVVLVVLVVVLVVVCVVPVVCQVVDPLSVLSVLLSVLSVVLSVVCVVVVDRDPSSVVSVVSNVVSVVVNVLVVLLVDPVSVVVSVVVVVLVVVCPVLVVVLVVLLLVLLVVLCVQQCVDCVAQSVDSVSSSVVSVCLLVVNDDLCSCVPGPCSVVSSVSSVVSCCCRVVPSVVVSVVD

InterPro domains:
  IPR024862 Transient receptor potential cation channel subfamily V [PTHR10582] (4-187)
  IPR056336 Calcium channel YVC1-like, C-terminal transmembrane domain [PF23317] (16-187)